Protein 2E2A (pdb70)

Nearest PDB structures (foldseek):
  2e2a-assembly1_C  TM=1.010E+00  e=1.384E-13  Lactococcus lactis
  2e2a-assembly1_B  TM=9.731E-01  e=2.439E-12  Lactococcus lactis
  1e2a-assembly1_A  TM=9.793E-01  e=5.898E-12  Lactococcus lactis
  2lrl-assembly1_A  TM=7.279E-01  e=6.204E-05  Escherichia coli K-12
  2lrk-assembly1_A  TM=7.378E-01  e=9.648E-05  Escherichia coli K-12

Solvent-accessible surface area: 12478 Å² total; per-residue (Å²): 60,91,78,125,85,0,26,95,31,0,85,80,0,30,65,83,0,31,61,0,47,68,46,0,40,72,0,0,129,4,1,37,112,38,73,42,89,93,0,53,56,16,28,112,78,0,21,73,15,9,59,71,0,73,71,40,1,73,34,1,22,57,102,9,56,97,67,62,131,0,31,53,0,2,0,0,0,20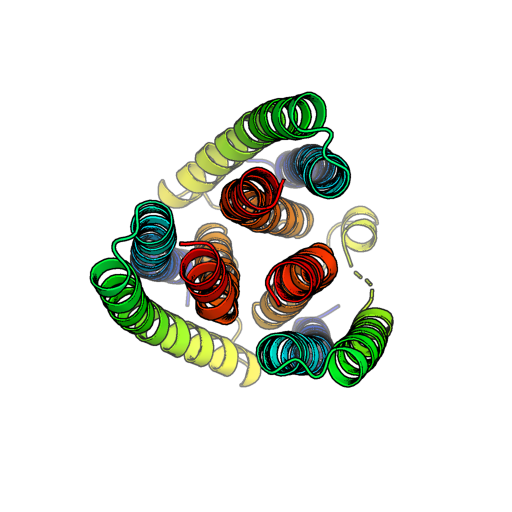,0,0,0,48,0,9,2,2,32,0,1,60,29,5,0,80,5,0,8,42,13,1,79,111,56,96,72,81,40,129,71,0,10,108,33,0,85,106,4,36,64,89,0,25,59,0,23,64,43,0,52,67,0,0,91,3,0,24,121,40,64,35,82,96,0,69,71,18,19,115,76,0,20,71,14,17,61,85,1,80,70,40,2,70,34,7,24,56,98,9,56,97,52,64,120,1,33,15,0,0,2,0,0,22,0,1,0,37,0,10,0,0,26,2,0,76,50,4,2,83,8,1,5,33,10,1,82,99,69,84,80,65,29,110,78,2,13,114,69,0,86,106,14,38,54,86,0,28,75,0,19,63,53,0,49,70,0,0,97,3,0,26,114,39,73,44,78,92,0,68,54,13,18,95,69,0,21,64,21,15,69,119,16,155,56,41,78,92,4,64,93,54,115,72,7,30,14,2,0,3,5,7,24,0,27,0,27,10,30,0,0,33,3,0,71,47,4,2,94,10,2,10,31,11,0,89,118,48,98

B-factor: mean 43.82, std 14.07, range [19.53, 91.52]

Foldseek 3Di:
DDLVVLLVLLVLLLVLLVQLQVLQVVLLVCLLVVNNVSSVVSLVVSVVSLVVNVVSVVVVVVCVVVPDDDDDHPSNVVSVVSSVVSVVSSVVSVVSSVVSVVVD/DDQVVLLVLLVVLCVLLVQLLVLQVVLLVCLLVVNNVSSVVSLVVSVVSLVVSVVVVVVVVVCVVVPDDDDDYVSNVVSVVSNVVSVVSSVCSVVSSVVSVVVD/DDQVVLLVLLVLLLVLLVQLLVLLVVLLVCLLVVNNVSSVVSLVVSVVSLVVNDPPVVCVVPHDDDDYPSNVVSVVSSVVSVVSSVCSVVSSVVSVVVD

InterPro domains:
  IPR003188 Phosphotransferase system, lactose/cellobiose-type IIA subunit [PF02255] (10-101)
  IPR003188 Phosphotransferase system, lactose/cellobiose-type IIA subunit [PIRSF000699] (2-103)
  IPR003188 Phosphotransferase system, lactose/cellobiose-type IIA subunit [PS51095] (4-102)
  IPR003188 Phosphotransferase system, lactose/cellobiose-type IIA subunit [PTHR34382] (2-103)
  IPR003188 Phosphotransferase system, lactose/cellobiose-type IIA subunit [TIGR00823] (4-102)
  IPR003188 Phosphotransferase system, lactose/cellobiose-type IIA subunit [cd00215] (6-102)
  IPR036542 Phosphotransferase system, lactose/cellobiose-type IIA subunit superfamily [SSF46973] (1-102)

Structure (mmCIF, N/CA/C/O backbone):
data_2E2A
#
_entry.id   2E2A
#
_cell.length_a   87.960
_cell.length_b   87.960
_cell.length_c   79.840
_cell.angle_alpha   90.00
_cell.angle_beta   90.00
_cell.angle_gamma   90.00
#
_symmetry.space_group_name_H-M   'P 41 21 2'
#
loop_
_entity.id
_entity.type
_entity.pdbx_description
1 polymer 'PROTEIN (ENZYME IIA)'
2 water water
#
loop_
_atom_site.group_PDB
_atom_site.id
_atom_site.type_symbol
_atom_site.label_atom_id
_atom_site.label_alt_id
_atom_site.label_comp_id
_atom_site.label_asym_id
_atom_site.label_entity_id
_atom_site.label_seq_id
_atom_site.pdbx_PDB_ins_code
_atom_site.Cartn_x
_atom_site.Cartn_y
_atom_site.Cartn_z
_atom_site.occupancy
_atom_site.B_iso_or_equiv
_atom_site.auth_seq_id
_atom_site.auth_comp_id
_atom_site.auth_asym_id
_atom_site.auth_atom_id
_atom_site.pdbx_PDB_model_num
ATOM 1 N N . MET A 1 1 ? 15.411 -6.623 -1.088 1.00 72.56 1 MET A N 1
ATOM 2 C CA . MET A 1 1 ? 14.901 -5.423 -0.366 1.00 73.32 1 MET A CA 1
ATOM 3 C C . MET A 1 1 ? 14.089 -4.578 -1.352 1.00 73.45 1 MET A C 1
ATOM 4 O O . MET A 1 1 ? 14.464 -4.440 -2.518 1.00 73.29 1 MET A O 1
ATOM 9 N N . ASN A 1 2 ? 12.964 -4.039 -0.891 1.00 75.71 2 ASN A N 1
ATOM 10 C CA . ASN A 1 2 ? 12.094 -3.216 -1.737 1.00 78.11 2 ASN A CA 1
ATOM 11 C C . ASN A 1 2 ? 12.717 -1.884 -2.135 1.00 78.59 2 ASN A C 1
ATOM 12 O O . ASN A 1 2 ? 13.510 -1.310 -1.388 1.00 79.64 2 ASN A O 1
ATOM 17 N N . ARG A 1 3 ? 12.316 -1.380 -3.299 1.00 77.20 3 ARG A N 1
ATOM 18 C CA . ARG A 1 3 ? 12.804 -0.098 -3.792 1.00 75.18 3 ARG A CA 1
ATOM 19 C C . ARG A 1 3 ? 12.358 0.986 -2.814 1.00 74.35 3 ARG A C 1
ATOM 20 O O . ARG A 1 3 ? 13.058 1.978 -2.582 1.00 72.14 3 ARG A O 1
ATOM 28 N N . GLU A 1 4 ? 11.173 0.785 -2.255 1.00 71.55 4 GLU A N 1
ATOM 29 C CA . GLU A 1 4 ? 10.619 1.708 -1.286 1.00 70.55 4 GLU A CA 1
ATOM 30 C C . GLU A 1 4 ? 11.543 1.722 -0.073 1.00 68.43 4 GLU A C 1
ATOM 31 O O . GLU A 1 4 ? 11.998 2.780 0.369 1.00 63.52 4 GLU A O 1
ATOM 37 N N . GLU A 1 5 ? 11.836 0.525 0.431 1.00 66.39 5 GLU A N 1
ATOM 38 C CA . GLU A 1 5 ? 12.701 0.348 1.594 1.00 66.14 5 GLU A CA 1
ATOM 39 C C . GLU A 1 5 ? 14.110 0.898 1.363 1.00 63.24 5 GLU A C 1
ATOM 40 O O . GLU A 1 5 ? 14.770 1.324 2.306 1.00 62.58 5 GLU A O 1
ATOM 46 N N . MET A 1 6 ? 14.560 0.889 0.111 1.00 58.92 6 MET A N 1
ATOM 47 C CA . MET A 1 6 ? 15.876 1.409 -0.231 1.00 55.84 6 MET A CA 1
ATOM 48 C C . MET A 1 6 ? 15.900 2.924 -0.090 1.00 53.08 6 MET A C 1
ATOM 49 O O . MET A 1 6 ? 16.817 3.482 0.512 1.00 52.70 6 MET A O 1
ATOM 54 N N . THR A 1 7 ? 14.890 3.584 -0.653 1.00 49.84 7 THR A N 1
ATOM 55 C CA . THR A 1 7 ? 14.790 5.045 -0.607 1.00 47.41 7 THR A CA 1
ATOM 56 C C . THR A 1 7 ? 14.621 5.528 0.830 1.00 46.87 7 THR A C 1
ATOM 57 O O . THR A 1 7 ? 15.204 6.533 1.242 1.00 44.01 7 THR A O 1
ATOM 61 N N . LEU A 1 8 ? 13.811 4.787 1.577 1.00 45.01 8 LEU A N 1
ATOM 62 C CA . LEU A 1 8 ? 13.520 5.071 2.970 1.00 45.59 8 LEU A CA 1
ATOM 63 C C . LEU A 1 8 ? 14.810 4.991 3.780 1.00 43.28 8 LEU A C 1
ATOM 64 O O . LEU A 1 8 ? 15.185 5.953 4.460 1.00 42.37 8 LEU A O 1
ATOM 69 N N . LEU A 1 9 ? 15.473 3.836 3.708 1.00 41.63 9 LEU A N 1
ATOM 70 C CA . LEU A 1 9 ? 16.732 3.620 4.408 1.00 41.37 9 LEU A CA 1
ATOM 71 C C . LEU A 1 9 ? 17.737 4.672 3.932 1.00 39.83 9 LEU A C 1
ATOM 72 O O . LEU A 1 9 ? 18.526 5.192 4.714 1.00 38.24 9 LEU A O 1
ATOM 77 N N . GLY A 1 10 ? 17.665 5.012 2.650 1.00 40.17 10 GLY A N 1
ATOM 78 C CA . GLY A 1 10 ? 18.546 6.022 2.104 1.00 37.96 10 GLY A CA 1
ATOM 79 C C . GLY A 1 10 ? 18.369 7.336 2.834 1.00 36.43 10 GLY A C 1
ATOM 80 O O . GLY A 1 10 ? 19.349 7.986 3.204 1.00 35.19 10 GLY A O 1
ATOM 81 N N . PHE A 1 11 ? 17.114 7.741 3.021 1.00 37.41 11 PHE A N 1
ATOM 82 C CA . PHE A 1 11 ? 16.806 8.986 3.722 1.00 36.58 11 PHE A CA 1
ATOM 83 C C . PHE A 1 11 ? 17.222 8.929 5.192 1.00 32.19 11 PHE A C 1
ATOM 84 O O . PHE A 1 11 ? 17.663 9.915 5.735 1.00 31.67 11 PHE A O 1
ATOM 92 N N . GLU A 1 12 ? 17.043 7.778 5.840 1.00 35.91 12 GLU A N 1
ATOM 93 C CA . GLU A 1 12 ? 17.434 7.633 7.244 1.00 38.81 12 GLU A CA 1
ATOM 94 C C . GLU A 1 12 ? 18.947 7.846 7.406 1.00 37.06 12 GLU A C 1
ATOM 95 O O . GLU A 1 12 ? 19.399 8.545 8.324 1.00 32.60 12 GLU A O 1
ATOM 101 N N . ILE A 1 13 ? 19.721 7.264 6.494 1.00 34.22 13 ILE A N 1
ATOM 102 C CA . ILE A 1 13 ? 21.170 7.408 6.539 1.00 35.63 13 ILE A CA 1
ATOM 103 C C . ILE A 1 13 ? 21.567 8.861 6.290 1.00 35.67 13 ILE A C 1
ATOM 104 O O . ILE A 1 13 ? 22.422 9.398 6.993 1.00 39.31 13 ILE A O 1
ATOM 109 N N . VAL A 1 14 ? 20.888 9.528 5.357 1.00 34.08 14 VAL A N 1
ATOM 110 C CA . VAL A 1 14 ? 21.176 10.930 5.091 1.00 33.95 14 VAL A CA 1
ATOM 111 C C . VAL A 1 14 ? 20.893 11.759 6.357 1.00 34.62 14 VAL A C 1
ATOM 112 O O . VAL A 1 14 ? 21.688 12.629 6.737 1.00 32.63 14 VAL A O 1
ATOM 116 N N . ALA A 1 15 ? 19.767 11.478 7.013 1.00 33.51 15 ALA A N 1
ATOM 117 C CA . ALA A 1 15 ? 19.400 12.206 8.233 1.00 34.65 15 ALA A CA 1
ATOM 118 C C . ALA A 1 15 ? 20.437 12.006 9.356 1.00 36.57 15 ALA A C 1
ATOM 119 O O . ALA A 1 15 ? 20.906 12.975 9.961 1.00 35.88 15 ALA A O 1
ATOM 121 N N . TYR A 1 16 ? 20.791 10.754 9.634 1.00 36.76 16 TYR A N 1
ATOM 122 C CA . TYR A 1 16 ? 21.778 10.465 10.676 1.00 35.72 16 TYR A CA 1
ATOM 123 C C . TYR A 1 16 ? 23.131 11.093 10.359 1.00 35.37 16 TYR A C 1
ATOM 124 O O . TYR A 1 16 ? 23.752 11.693 11.226 1.00 31.71 16 TYR A O 1
ATOM 133 N N . ALA A 1 17 ? 23.591 10.922 9.124 1.00 28.43 17 ALA A N 1
ATOM 134 C CA . ALA A 1 17 ? 24.877 11.467 8.715 1.00 33.02 17 ALA A CA 1
ATOM 135 C C . ALA A 1 17 ? 24.853 12.977 8.770 1.00 29.61 17 ALA A C 1
ATOM 136 O O . ALA A 1 17 ? 25.812 13.590 9.239 1.00 32.12 17 ALA A O 1
ATOM 138 N N . GLY A 1 18 ? 23.742 13.574 8.333 1.00 32.32 18 GLY A N 1
ATOM 139 C CA . GLY A 1 18 ? 23.621 15.024 8.375 1.00 28.38 18 GLY A CA 1
ATOM 140 C C . GLY A 1 18 ? 23.650 15.498 9.815 1.00 30.24 18 GLY A C 1
ATOM 141 O O . GLY A 1 18 ? 24.289 16.496 10.148 1.00 35.07 18 GLY A O 1
ATOM 142 N N . ASP A 1 19 ? 22.992 14.743 10.683 1.00 30.17 19 ASP A N 1
ATOM 143 C CA . ASP A 1 19 ? 22.944 15.061 12.102 1.00 35.40 19 ASP A CA 1
ATOM 144 C C . ASP A 1 19 ? 24.357 14.996 12.694 1.00 33.89 19 ASP A C 1
ATOM 145 O O . ASP A 1 19 ? 24.801 15.927 13.368 1.00 30.75 19 ASP A O 1
ATOM 150 N N . ALA A 1 20 ? 25.075 13.911 12.403 1.00 32.56 20 ALA A N 1
ATOM 151 C CA . ALA A 1 20 ? 26.441 13.738 12.907 1.00 32.68 20 ALA A CA 1
ATOM 152 C C . ALA A 1 20 ? 27.371 14.831 12.384 1.00 31.03 20 ALA A C 1
ATOM 153 O O . ALA A 1 20 ? 28.217 15.350 13.111 1.00 29.46 20 ALA A O 1
ATOM 155 N N . ARG A 1 21 ? 27.209 15.171 11.113 1.00 29.81 21 ARG A N 1
ATOM 156 C CA . ARG A 1 21 ? 28.046 16.176 10.480 1.00 33.72 21 ARG A CA 1
ATOM 157 C C . ARG A 1 21 ? 27.989 17.537 11.175 1.00 32.62 21 ARG A C 1
ATOM 158 O O . ARG A 1 21 ? 29.011 18.171 11.429 1.00 29.57 21 ARG A O 1
ATOM 166 N N . SER A 1 22 ? 26.773 17.997 11.419 1.00 34.81 22 SER A N 1
ATOM 167 C CA . SER A 1 22 ? 26.533 19.262 12.085 1.00 37.72 22 SER A CA 1
ATOM 168 C C . SER A 1 22 ? 27.238 19.286 13.448 1.00 36.80 22 SER A C 1
ATOM 169 O O . SER A 1 22 ? 27.931 20.254 13.783 1.00 37.07 22 SER A O 1
ATOM 172 N N . LYS A 1 23 ? 27.126 18.186 14.193 1.00 34.15 23 LYS A N 1
ATOM 173 C CA . LYS A 1 23 ? 27.754 18.103 15.518 1.00 33.22 23 LYS A CA 1
ATOM 174 C C . LYS A 1 23 ? 29.265 18.157 15.448 1.00 31.36 23 LYS A C 1
ATOM 175 O O . LYS A 1 23 ? 29.904 18.780 16.295 1.00 32.10 23 LYS A O 1
ATOM 181 N N . LEU A 1 24 ? 29.834 17.492 14.443 1.00 30.05 24 LEU A N 1
ATOM 182 C CA . LEU A 1 24 ? 31.285 17.473 14.268 1.00 28.08 24 LEU A CA 1
ATOM 183 C C . LEU A 1 24 ? 31.813 18.865 13.967 1.00 27.42 24 LEU A C 1
ATOM 184 O O . LEU A 1 24 ? 32.843 19.267 14.504 1.00 31.05 24 LEU A O 1
ATOM 189 N N . LEU A 1 25 ? 31.147 19.582 13.066 1.00 30.10 25 LEU A N 1
ATOM 190 C CA . LEU A 1 25 ? 31.598 20.937 12.738 1.00 29.72 25 LEU A CA 1
ATOM 191 C C . LEU A 1 25 ? 31.356 21.859 13.941 1.00 32.73 25 LEU A C 1
ATOM 192 O O . LEU A 1 25 ? 32.140 22.759 14.193 1.00 35.37 25 LEU A O 1
ATOM 197 N N . GLU A 1 26 ? 30.277 21.621 14.684 1.00 33.20 26 GLU A N 1
ATOM 198 C CA . GLU A 1 26 ? 30.005 22.416 15.879 1.00 36.02 26 GLU A CA 1
ATOM 199 C C . GLU A 1 26 ? 31.113 22.085 16.887 1.00 36.94 26 GLU A C 1
ATOM 200 O O . GLU A 1 26 ? 31.614 22.964 17.591 1.00 33.59 26 GLU A O 1
ATOM 206 N N . ALA A 1 27 ? 31.553 20.825 16.876 1.00 34.34 27 ALA A N 1
ATOM 207 C CA . ALA A 1 27 ? 32.628 20.388 17.757 1.00 35.97 27 ALA A CA 1
ATOM 208 C C . ALA A 1 27 ? 33.911 21.135 17.403 1.00 35.16 27 ALA A C 1
ATOM 209 O O . ALA A 1 27 ? 34.639 21.583 18.296 1.00 33.29 27 ALA A O 1
ATOM 211 N N . LEU A 1 28 ? 34.197 21.271 16.106 1.00 33.75 28 LEU A N 1
ATOM 212 C CA . LEU A 1 28 ? 35.396 21.993 15.703 1.00 37.09 28 LEU A CA 1
ATOM 213 C C . LEU A 1 28 ? 35.331 23.432 16.199 1.00 35.23 28 LEU A C 1
ATOM 214 O O . LEU A 1 28 ? 36.309 23.952 16.727 1.00 35.67 28 LEU A O 1
ATOM 219 N N . LYS A 1 29 ? 34.181 24.069 16.042 1.00 39.24 29 LYS A N 1
ATOM 220 C CA . LYS A 1 29 ? 34.024 25.450 16.504 1.00 41.27 29 LYS A CA 1
ATOM 221 C C . LYS A 1 29 ? 34.251 25.539 18.010 1.00 40.78 29 LYS A C 1
ATOM 222 O O . LYS A 1 29 ? 34.932 26.453 18.499 1.00 39.10 29 LYS A O 1
ATOM 228 N N . ALA A 1 30 ? 33.712 24.569 18.742 1.00 38.18 30 ALA A N 1
ATOM 229 C CA . ALA A 1 30 ? 33.887 24.557 20.184 1.00 38.02 30 ALA A CA 1
ATOM 230 C C . ALA A 1 30 ? 35.376 24.453 20.544 1.00 38.93 30 ALA A C 1
ATOM 231 O O . ALA A 1 30 ? 35.863 25.258 21.347 1.00 37.22 30 ALA A O 1
ATOM 233 N N . ALA A 1 31 ? 36.114 23.549 19.882 1.00 36.21 31 ALA A N 1
ATOM 234 C CA . ALA A 1 31 ? 37.548 23.377 20.162 1.00 33.80 31 ALA A CA 1
ATOM 235 C C . ALA A 1 31 ? 38.363 24.606 19.825 1.00 32.75 31 ALA A C 1
ATOM 236 O O . ALA A 1 31 ? 39.282 24.950 20.556 1.00 29.65 31 ALA A O 1
ATOM 238 N N . GLU A 1 32 ? 38.071 25.211 18.679 1.00 36.80 32 GLU A N 1
ATOM 239 C CA . GLU A 1 32 ? 38.761 26.426 18.252 1.00 42.79 32 GLU A CA 1
ATOM 240 C C . GLU A 1 32 ? 38.633 27.502 19.336 1.00 44.88 32 GLU A C 1
ATOM 241 O O . GLU A 1 32 ? 39.534 28.317 19.532 1.00 43.51 32 GLU A O 1
ATOM 247 N N . ASN A 1 33 ? 37.500 27.495 20.030 1.00 45.40 33 ASN A N 1
ATOM 248 C CA . ASN A 1 33 ? 37.254 28.464 21.084 1.00 49.54 33 ASN A CA 1
ATOM 249 C C . ASN A 1 33 ? 37.772 28.009 22.438 1.00 48.29 33 ASN A C 1
ATOM 250 O O . ASN A 1 33 ? 37.687 28.744 23.420 1.00 49.01 33 ASN A O 1
ATOM 255 N N . GLY A 1 34 ? 38.309 26.797 22.490 1.00 45.56 34 GLY A N 1
ATOM 256 C CA . GLY A 1 34 ? 38.825 26.288 23.743 1.00 42.19 34 GLY A CA 1
ATOM 257 C C . GLY A 1 34 ? 37.786 25.566 24.584 1.00 39.93 34 GLY A C 1
ATOM 258 O O . GLY A 1 34 ? 38.081 25.184 25.707 1.00 40.34 34 GLY A O 1
ATOM 259 N N . ASP A 1 35 ? 36.575 25.384 24.053 1.00 38.44 35 ASP A N 1
ATOM 260 C CA . ASP A 1 35 ? 35.518 24.665 24.768 1.00 40.59 35 ASP A CA 1
ATOM 261 C C . ASP A 1 35 ? 35.680 23.164 24.450 1.00 38.90 35 ASP A C 1
ATOM 262 O O . ASP A 1 35 ? 34.895 22.562 23.709 1.00 34.97 35 ASP A O 1
ATOM 267 N N . PHE A 1 36 ? 36.705 22.572 25.045 1.00 36.95 36 PHE A N 1
ATOM 268 C CA . PHE A 1 36 ? 37.043 21.183 24.806 1.00 37.69 36 PHE A CA 1
ATOM 269 C C . PHE A 1 36 ? 36.050 20.150 25.289 1.00 40.31 36 PHE A C 1
ATOM 270 O O . PHE A 1 36 ? 35.768 19.177 24.580 1.00 37.57 36 PHE A O 1
ATOM 278 N N . ALA A 1 37 ? 35.495 20.373 26.476 1.00 38.13 37 ALA A N 1
ATOM 279 C CA . ALA A 1 37 ? 34.518 19.460 27.034 1.00 36.73 37 ALA A CA 1
ATOM 280 C C . ALA A 1 37 ? 33.333 19.392 26.087 1.00 35.52 37 ALA A C 1
ATOM 281 O O . ALA A 1 37 ? 32.789 18.317 25.822 1.00 34.06 37 ALA A O 1
ATOM 283 N N . LYS A 1 38 ? 32.913 20.551 25.599 1.00 37.90 38 LYS A N 1
ATOM 284 C CA . LYS A 1 38 ? 31.790 20.626 24.670 1.00 34.78 38 LYS A CA 1
AT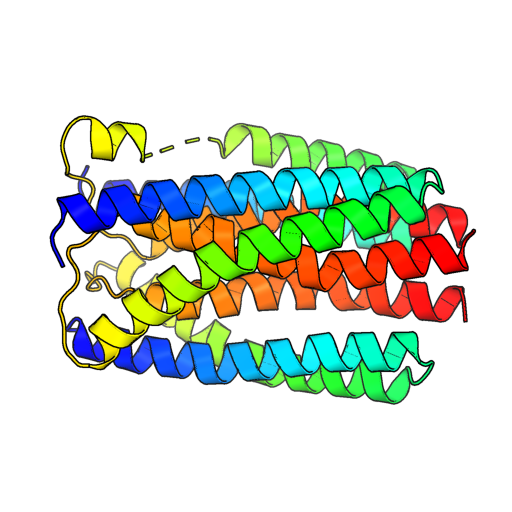OM 285 C C . LYS A 1 38 ? 32.154 19.951 23.340 1.00 31.92 38 LYS A C 1
ATOM 286 O O . LYS A 1 38 ? 31.346 19.210 22.791 1.00 32.67 38 LYS A O 1
ATOM 292 N N . ALA A 1 39 ? 33.355 20.229 22.822 1.00 27.02 39 ALA A N 1
ATOM 293 C CA . ALA A 1 39 ? 33.801 19.629 21.557 1.00 31.37 39 ALA A CA 1
ATOM 294 C C . ALA A 1 39 ? 33.804 18.099 21.648 1.00 30.79 39 ALA A C 1
ATOM 295 O O . ALA A 1 39 ? 33.294 17.419 20.762 1.00 31.99 39 ALA A O 1
ATOM 297 N N . ASP A 1 40 ? 34.367 17.564 22.725 1.00 29.41 40 ASP A N 1
ATOM 298 C CA . ASP A 1 40 ? 34.405 16.122 22.896 1.00 29.62 40 ASP A CA 1
ATOM 299 C C . ASP A 1 40 ? 33.023 15.529 23.055 1.00 29.55 40 ASP A C 1
ATOM 300 O O . ASP A 1 40 ? 32.713 14.505 22.463 1.00 24.85 40 ASP A O 1
ATOM 305 N N . SER A 1 41 ? 32.165 16.209 23.804 1.00 29.86 41 SER A N 1
ATOM 306 C CA . SER A 1 41 ? 30.809 15.722 23.978 1.00 27.87 41 SER A CA 1
ATOM 307 C C . SER A 1 41 ? 30.079 15.603 22.634 1.00 29.89 41 SER A C 1
ATOM 308 O O . SER A 1 41 ? 29.351 14.632 22.419 1.00 27.69 41 SER A O 1
ATOM 311 N N . LEU A 1 42 ? 30.235 16.614 21.767 1.00 29.30 42 LEU A N 1
ATOM 312 C CA . LEU A 1 42 ? 29.610 16.628 20.434 1.00 30.26 42 LEU A CA 1
ATOM 313 C C . LEU A 1 42 ? 30.135 15.485 19.547 1.00 27.69 42 LEU A C 1
ATOM 314 O O . LEU A 1 42 ? 29.375 14.863 18.808 1.00 31.23 42 LEU A O 1
ATOM 319 N N . VAL A 1 43 ? 31.436 15.209 19.623 1.00 29.04 43 VAL A N 1
ATOM 320 C CA . VAL A 1 43 ? 32.014 14.115 18.830 1.00 30.08 43 VAL A CA 1
ATOM 321 C C . VAL A 1 43 ? 31.442 12.764 19.287 1.00 25.85 43 VAL A C 1
ATOM 322 O O . VAL A 1 43 ? 31.125 11.916 18.457 1.00 29.06 43 VAL A O 1
ATOM 326 N N . VAL A 1 44 ? 31.268 12.590 20.598 1.00 25.44 44 VAL A N 1
ATOM 327 C CA . VAL A 1 44 ? 30.719 11.346 21.120 1.00 26.72 44 VAL A CA 1
ATOM 328 C C . VAL A 1 44 ? 29.301 11.189 20.618 1.00 29.39 44 VAL A C 1
ATOM 329 O O . VAL A 1 44 ? 28.914 10.110 20.163 1.00 27.95 44 VAL A O 1
ATOM 333 N N . GLU A 1 45 ? 28.527 12.271 20.697 1.00 31.29 45 GLU A N 1
ATOM 334 C CA . GLU A 1 45 ? 27.156 12.259 20.190 1.00 32.35 45 GLU A CA 1
ATOM 335 C C . GLU A 1 45 ? 27.172 11.904 18.698 1.00 28.88 45 GLU A C 1
ATOM 336 O O . GLU A 1 45 ? 26.446 11.024 18.252 1.00 27.75 45 GLU A O 1
ATOM 342 N N . ALA A 1 46 ? 28.008 12.597 17.932 1.00 32.44 46 ALA A N 1
ATOM 343 C CA . ALA A 1 46 ? 28.104 12.356 16.488 1.00 31.79 46 ALA A CA 1
ATOM 344 C C . ALA A 1 46 ? 28.466 10.890 16.192 1.00 29.58 46 ALA A C 1
ATOM 345 O O . ALA A 1 46 ? 27.880 10.274 15.302 1.00 31.40 46 ALA A O 1
ATOM 347 N N . GLY A 1 47 ? 29.395 10.328 16.968 1.00 30.72 47 GLY A N 1
ATOM 348 C CA . GLY A 1 47 ? 29.805 8.937 16.777 1.00 27.34 47 GLY A CA 1
ATOM 349 C C . GLY A 1 47 ? 28.645 7.969 16.990 1.00 32.13 47 GLY A C 1
ATOM 350 O O . GLY A 1 47 ? 28.540 6.938 16.322 1.00 31.51 47 GLY A O 1
ATOM 351 N N . SER A 1 48 ? 27.773 8.296 17.937 1.00 31.83 48 SER A N 1
ATOM 352 C CA . SER A 1 48 ? 26.603 7.460 18.222 1.00 37.84 48 SER A CA 1
ATOM 353 C C . SER A 1 48 ? 25.618 7.492 17.036 1.00 35.24 48 SER A C 1
ATOM 354 O O . SER A 1 48 ? 25.056 6.460 16.670 1.00 37.04 48 SER A O 1
ATOM 357 N N . CYS A 1 49 ? 25.464 8.652 16.395 1.00 38.24 49 CYS A N 1
ATOM 358 C CA . CYS A 1 49 ? 24.574 8.766 15.223 1.00 40.07 49 CYS A CA 1
ATOM 359 C C . CYS A 1 49 ? 25.184 7.994 14.053 1.00 39.53 49 CYS A C 1
ATOM 360 O O . CYS A 1 49 ? 24.492 7.289 13.311 1.00 42.57 49 CYS A O 1
ATOM 363 N N . ILE A 1 50 ? 26.495 8.119 13.898 1.00 36.20 50 ILE A N 1
ATOM 364 C CA . ILE A 1 50 ? 27.195 7.426 12.825 1.00 34.56 50 ILE A CA 1
ATOM 365 C C . ILE A 1 50 ? 27.071 5.909 12.950 1.00 30.22 50 ILE A C 1
ATOM 366 O O . ILE A 1 50 ? 26.789 5.237 11.967 1.00 29.91 50 ILE A O 1
ATOM 371 N N . ALA A 1 51 ? 27.217 5.392 14.173 1.00 32.97 51 ALA A N 1
ATOM 372 C CA . ALA A 1 51 ? 27.140 3.954 14.430 1.00 36.33 51 ALA A CA 1
ATOM 373 C C . ALA A 1 51 ? 25.827 3.335 13.916 1.00 37.59 51 ALA A C 1
ATOM 374 O O . ALA A 1 51 ? 25.843 2.289 13.260 1.00 33.84 51 ALA A O 1
ATOM 376 N N . GLU A 1 52 ? 24.705 3.990 14.187 1.00 34.30 52 GLU A N 1
ATOM 377 C CA . GLU A 1 52 ? 23.413 3.488 13.715 1.00 41.49 52 GLU A CA 1
ATOM 378 C C . GLU A 1 52 ? 23.312 3.488 12.184 1.00 37.56 52 GLU A C 1
ATOM 379 O O . GLU A 1 52 ? 22.916 2.494 11.591 1.00 41.63 52 GLU A O 1
ATOM 385 N N . ALA A 1 53 ? 23.714 4.582 11.550 1.00 36.60 53 ALA A N 1
ATOM 386 C CA . ALA A 1 53 ? 23.685 4.661 10.100 1.00 36.80 53 ALA A CA 1
ATOM 387 C C . ALA A 1 53 ? 24.708 3.684 9.500 1.00 35.73 53 ALA A C 1
ATOM 388 O O . ALA A 1 53 ? 24.422 3.004 8.516 1.00 34.06 53 ALA A O 1
ATOM 390 N N . HIS A 1 54 ? 25.881 3.579 10.120 1.00 33.03 54 HIS A N 1
ATOM 391 C CA . HIS A 1 54 ? 26.919 2.684 9.603 1.00 32.58 54 HIS A CA 1
ATOM 392 C C . HIS A 1 54 ? 26.532 1.216 9.647 1.00 32.80 54 HIS A C 1
ATOM 393 O O . HIS A 1 54 ? 26.832 0.463 8.711 1.00 31.95 54 HIS A O 1
ATOM 400 N N . SER A 1 55 ? 25.883 0.787 10.728 1.00 34.03 55 SER A N 1
ATOM 401 C CA . SER A 1 55 ? 25.487 -0.619 10.794 1.00 38.60 55 SER A CA 1
ATOM 402 C C . SER A 1 55 ? 24.410 -0.934 9.736 1.00 36.31 55 SER A C 1
ATOM 403 O O . SER A 1 55 ? 24.416 -2.020 9.174 1.00 33.81 55 SER A O 1
ATOM 406 N N . SER A 1 56 ? 23.542 0.037 9.425 1.00 39.47 56 SER A N 1
ATOM 407 C CA . SER A 1 56 ? 22.517 -0.152 8.387 1.00 39.36 56 SER A CA 1
ATOM 408 C C . SER A 1 56 ? 23.259 -0.389 7.077 1.00 40.08 56 SER A C 1
ATOM 409 O O . SER A 1 56 ? 22.984 -1.344 6.350 1.00 41.70 56 SER A O 1
ATOM 412 N N . GLN A 1 57 ? 24.245 0.461 6.818 1.00 34.56 57 GLN A N 1
ATOM 413 C CA . GLN A 1 57 ? 25.041 0.359 5.607 1.00 40.93 57 GLN A CA 1
ATOM 414 C C . GLN A 1 57 ? 25.724 -0.999 5.511 1.00 40.11 57 GLN A C 1
ATOM 415 O O . GLN A 1 57 ? 25.708 -1.618 4.454 1.00 44.39 57 GLN A O 1
ATOM 421 N N . THR A 1 58 ? 26.297 -1.468 6.618 1.00 41.58 58 THR A N 1
ATOM 422 C CA . THR A 1 58 ? 26.981 -2.767 6.659 1.00 43.21 58 THR A CA 1
ATOM 423 C C . THR A 1 58 ? 26.035 -3.911 6.274 1.00 42.64 58 THR A C 1
ATOM 424 O O . THR A 1 58 ? 26.424 -4.833 5.554 1.00 43.52 58 THR A O 1
ATOM 428 N N . GLY A 1 59 ? 24.795 -3.847 6.752 1.00 43.19 59 GLY A N 1
ATOM 429 C CA . GLY A 1 59 ? 23.833 -4.890 6.438 1.00 43.94 59 GLY A CA 1
ATOM 430 C C . GLY A 1 59 ? 23.422 -4.818 4.981 1.00 45.12 59 GLY A C 1
ATOM 431 O O . GLY A 1 59 ? 23.392 -5.823 4.274 1.00 45.80 59 GLY A O 1
ATOM 432 N N . MET A 1 60 ? 23.137 -3.607 4.523 1.00 45.45 60 MET A N 1
ATOM 433 C CA . MET A 1 60 ? 22.736 -3.384 3.140 1.00 43.96 60 MET A CA 1
ATOM 434 C C . MET A 1 60 ? 23.798 -3.929 2.192 1.00 43.14 60 MET A C 1
ATOM 435 O O . MET A 1 60 ? 23.477 -4.701 1.294 1.00 41.20 60 MET A O 1
ATOM 440 N N . LEU A 1 61 ? 25.065 -3.581 2.443 1.00 41.60 61 LEU A N 1
ATOM 441 C CA . LEU A 1 61 ? 26.205 -4.023 1.629 1.00 40.29 61 LEU A CA 1
ATOM 442 C C . LEU A 1 61 ? 26.399 -5.531 1.650 1.00 42.36 61 LEU A C 1
ATOM 443 O O . LEU A 1 61 ? 26.792 -6.127 0.648 1.00 44.62 61 LEU A O 1
ATOM 448 N N . ALA A 1 62 ? 26.190 -6.147 2.810 1.00 41.45 62 ALA A N 1
ATOM 449 C CA . ALA A 1 62 ? 26.345 -7.590 2.921 1.00 41.71 62 ALA A CA 1
ATOM 450 C C . ALA A 1 62 ? 25.266 -8.297 2.094 1.00 40.27 62 ALA A C 1
ATOM 451 O O . ALA A 1 62 ? 25.500 -9.388 1.574 1.00 42.58 62 ALA A O 1
ATOM 453 N N . ARG A 1 63 ? 24.102 -7.663 1.947 1.00 38.23 63 ARG A N 1
ATOM 454 C CA . ARG A 1 63 ? 23.041 -8.254 1.136 1.00 40.41 63 ARG A CA 1
ATOM 455 C C . ARG A 1 63 ? 23.510 -8.379 -0.305 1.00 40.95 63 ARG A C 1
ATOM 456 O O . ARG A 1 63 ? 23.287 -9.411 -0.935 1.00 35.52 63 ARG A O 1
ATOM 464 N N . GLU A 1 64 ? 24.124 -7.322 -0.848 1.00 38.95 64 GLU A N 1
ATOM 465 C CA . GLU A 1 64 ? 24.599 -7.405 -2.229 1.00 37.34 64 GLU A CA 1
ATOM 466 C C . GLU A 1 64 ? 25.705 -8.442 -2.370 1.00 38.81 64 GLU A C 1
ATOM 467 O O . GLU A 1 64 ? 25.746 -9.189 -3.338 1.00 36.16 64 GLU A O 1
ATOM 473 N N . ALA A 1 65 ? 26.611 -8.480 -1.401 1.00 40.43 65 ALA A N 1
ATOM 474 C CA . ALA A 1 65 ? 27.708 -9.437 -1.440 1.00 42.27 65 ALA A CA 1
ATOM 475 C C . ALA A 1 65 ? 27.177 -10.868 -1.438 1.00 44.23 65 ALA A C 1
ATOM 476 O O . ALA A 1 65 ? 27.730 -11.736 -2.111 1.00 44.49 65 ALA A O 1
ATOM 478 N N . SER A 1 66 ? 26.077 -11.103 -0.721 1.00 45.69 66 SER A N 1
ATOM 479 C CA . SER A 1 66 ? 25.508 -12.445 -0.652 1.00 47.38 66 SER A CA 1
ATOM 480 C C . SER A 1 66 ? 24.790 -12.846 -1.944 1.00 49.16 66 SER A C 1
ATOM 481 O O . SER A 1 66 ? 24.343 -13.988 -2.084 1.00 49.95 66 SER A O 1
ATOM 484 N N . GLY A 1 67 ? 24.663 -11.898 -2.871 1.00 48.99 67 GLY A N 1
ATOM 485 C CA . GLY A 1 67 ? 24.034 -12.187 -4.149 1.00 49.63 67 GLY A CA 1
ATOM 486 C C . GLY A 1 67 ? 22.701 -11.510 -4.400 1.00 52.57 67 GLY A C 1
ATOM 487 O O . GLY A 1 67 ? 22.057 -11.748 -5.428 1.00 51.58 67 GLY A O 1
ATOM 488 N N . GLU A 1 68 ? 22.298 -10.638 -3.483 1.00 52.12 68 GLU A N 1
ATOM 489 C CA . GLU A 1 68 ? 21.031 -9.928 -3.614 1.00 54.13 68 GLU A CA 1
ATOM 490 C C . GLU A 1 68 ? 21.164 -8.661 -4.461 1.00 55.69 68 GLU A C 1
ATOM 491 O O . GLU A 1 68 ? 22.103 -7.871 -4.295 1.00 53.48 68 GLU A O 1
ATOM 497 N N . GLU A 1 69 ? 20.244 -8.508 -5.406 1.00 57.45 69 GLU A N 1
ATOM 498 C CA . GLU A 1 69 ? 20.239 -7.356 -6.293 1.00 60.66 69 GLU A CA 1
ATOM 499 C C . GLU A 1 69 ? 19.392 -6.239 -5.712 1.00 60.12 69 GLU A C 1
ATOM 500 O O . GLU A 1 69 ? 18.171 -6.223 -5.861 1.00 64.31 69 GLU A O 1
ATOM 506 N N . LEU A 1 70 ? 20.049 -5.325 -5.014 1.00 57.76 70 LEU A N 1
ATOM 507 C CA . LEU A 1 70 ? 19.365 -4.201 -4.408 1.00 60.48 70 LEU A CA 1
ATOM 508 C C . LEU A 1 70 ? 18.871 -3.261 -5.483 1.00 61.87 70 LEU A C 1
ATOM 509 O O . LEU A 1 70 ? 19.585 -2.966 -6.439 1.00 60.88 70 LEU A O 1
ATOM 514 N N . PRO A 1 71 ? 17.625 -2.794 -5.350 1.00 60.84 71 PRO A N 1
ATOM 515 C CA . PRO A 1 71 ? 17.043 -1.874 -6.319 1.00 59.64 71 PRO A CA 1
ATOM 516 C C . PRO A 1 71 ? 17.959 -0.669 -6.446 1.00 59.68 71 PRO A C 1
ATOM 517 O O . PRO A 1 71 ? 18.557 -0.221 -5.466 1.00 57.58 71 PRO A O 1
ATOM 521 N N . TYR A 1 72 ? 18.111 -0.178 -7.664 1.00 57.30 72 TYR A N 1
ATOM 522 C CA . TYR A 1 72 ? 18.934 0.992 -7.888 1.00 59.22 72 TYR A CA 1
ATOM 523 C C . TYR A 1 72 ? 18.276 2.156 -7.155 1.00 56.08 72 TYR A C 1
ATOM 524 O O . TYR A 1 72 ? 17.110 2.473 -7.393 1.00 56.95 72 TYR A O 1
ATOM 533 N N . SER A 1 73 ? 19.014 2.763 -6.236 1.00 51.88 73 SER A N 1
ATOM 534 C CA . SER A 1 73 ? 18.485 3.874 -5.459 1.00 49.27 73 SER A CA 1
ATOM 535 C C . SER A 1 73 ? 19.458 5.037 -5.380 1.00 48.76 73 SER A C 1
ATOM 536 O O . SER A 1 73 ? 20.539 4.923 -4.792 1.00 52.55 73 SER A O 1
ATOM 539 N N . VAL A 1 74 ? 19.058 6.159 -5.970 1.00 46.35 74 VAL A N 1
ATOM 540 C CA . VAL A 1 74 ? 19.859 7.370 -5.971 1.00 42.70 74 VAL A CA 1
ATOM 541 C C . VAL A 1 74 ? 19.889 7.938 -4.556 1.00 45.54 74 VAL A C 1
ATOM 542 O O . VAL A 1 74 ? 20.905 8.469 -4.130 1.00 48.93 74 VAL A O 1
ATOM 546 N N . THR A 1 75 ? 18.771 7.812 -3.838 1.00 43.90 75 THR A N 1
ATOM 547 C CA . THR A 1 75 ? 18.666 8.307 -2.464 1.00 41.23 75 THR A CA 1
ATOM 548 C C . THR A 1 75 ? 19.686 7.568 -1.584 1.00 39.48 75 THR A C 1
ATOM 549 O O . THR A 1 75 ? 20.328 8.173 -0.734 1.00 37.36 75 THR A O 1
ATOM 553 N N . MET A 1 76 ? 19.813 6.262 -1.817 1.00 38.83 76 MET A N 1
ATOM 554 C CA . MET A 1 76 ? 20.764 5.435 -1.063 1.00 40.54 76 MET A CA 1
ATOM 555 C C . MET A 1 76 ? 22.209 5.816 -1.338 1.00 43.88 76 MET A C 1
ATOM 556 O O . MET A 1 76 ? 23.045 5.785 -0.446 1.00 42.93 76 MET A O 1
ATOM 561 N N . MET A 1 77 ? 22.523 6.187 -2.570 1.00 44.65 77 MET A N 1
ATOM 562 C CA . MET A 1 77 ? 23.886 6.589 -2.911 1.00 45.66 77 MET A CA 1
ATOM 563 C C . MET A 1 77 ? 24.221 7.843 -2.146 1.00 42.73 77 MET A C 1
ATOM 564 O O . MET A 1 77 ? 25.331 7.990 -1.628 1.00 44.09 77 MET A O 1
ATOM 569 N N . HIS A 1 78 ? 23.254 8.755 -2.099 1.00 35.81 78 HIS A N 1
ATOM 570 C CA . HIS A 1 78 ? 23.471 9.983 -1.362 1.00 37.95 78 HIS A CA 1
ATOM 571 C C . HIS A 1 78 ? 23.581 9.671 0.121 1.00 34.00 78 HIS A C 1
ATOM 572 O O . HIS A 1 78 ? 24.379 10.292 0.799 1.00 32.59 78 HIS A O 1
ATOM 579 N N . GLY A 1 79 ? 22.878 8.639 0.581 1.00 34.33 79 GLY A N 1
ATOM 580 C CA . GLY A 1 79 ? 22.957 8.247 1.977 1.00 37.15 79 GLY A CA 1
ATOM 581 C C . GLY A 1 79 ? 24.402 7.839 2.212 1.00 39.74 79 GLY A C 1
ATOM 582 O O . GLY A 1 79 ? 25.102 8.444 3.030 1.00 33.94 79 GLY A O 1
ATOM 583 N N . GLN A 1 80 ? 24.868 6.907 1.380 1.00 37.06 80 GLN A N 1
ATOM 584 C CA . GLN A 1 80 ? 26.236 6.406 1.430 1.00 37.90 80 GLN A CA 1
ATOM 585 C C . GLN A 1 80 ? 27.252 7.554 1.382 1.00 32.94 80 GLN A C 1
ATOM 586 O O . GLN A 1 80 ? 28.143 7.619 2.228 1.00 29.25 80 GLN A O 1
ATOM 592 N N . LEU A 1 81 ? 27.052 8.490 0.451 1.00 30.72 81 LEU A N 1
ATOM 593 C CA . LEU A 1 81 ? 27.925 9.654 0.261 1.00 32.43 81 LEU A CA 1
ATOM 594 C C . LEU A 1 81 ? 28.105 10.501 1.529 1.00 33.68 81 LEU A C 1
ATOM 595 O O . LEU A 1 81 ? 29.227 10.806 1.930 1.00 30.64 81 LEU A O 1
ATOM 600 N N . HIS A 1 82 ? 26.990 10.932 2.116 1.00 33.45 82 HIS A N 1
ATOM 601 C CA . HIS A 1 82 ? 27.033 11.731 3.331 1.00 35.83 82 HIS A CA 1
ATOM 602 C C . HIS A 1 82 ? 27.642 10.954 4.479 1.00 30.05 82 HIS A C 1
ATOM 603 O O . HIS A 1 82 ? 28.445 11.503 5.214 1.00 34.07 82 HIS A O 1
ATOM 610 N N . LEU A 1 83 ? 27.230 9.695 4.646 1.00 29.24 83 LEU A N 1
ATOM 611 C CA . LEU A 1 83 ? 27.742 8.870 5.728 1.00 29.73 83 LEU A CA 1
ATOM 612 C C . LEU A 1 83 ? 29.249 8.680 5.672 1.00 25.16 83 LEU A C 1
ATOM 613 O O . LEU A 1 83 ? 29.940 8.953 6.640 1.00 27.67 83 LEU A O 1
ATOM 618 N N . MET A 1 84 ? 29.752 8.269 4.516 1.00 29.03 84 MET A N 1
ATOM 619 C CA . MET A 1 84 ? 31.180 8.037 4.341 1.00 29.30 84 MET A CA 1
ATOM 620 C C . MET A 1 84 ? 32.042 9.290 4.459 1.00 31.20 84 MET A C 1
ATOM 621 O O . MET A 1 84 ? 33.136 9.224 5.026 1.00 26.67 84 MET A O 1
ATOM 626 N N . THR A 1 85 ? 31.543 10.435 3.977 1.00 27.84 85 THR A N 1
ATOM 627 C CA . THR A 1 85 ? 32.305 11.681 4.082 1.00 28.09 85 THR A CA 1
ATOM 628 C C . THR A 1 85 ? 32.242 12.177 5.526 1.00 25.76 85 THR A C 1
ATOM 629 O O . THR A 1 85 ? 33.201 12.752 6.019 1.00 26.65 85 THR A O 1
ATOM 633 N N . THR A 1 86 ? 31.119 11.942 6.206 1.00 26.28 86 THR A N 1
ATOM 634 C CA . THR A 1 86 ? 30.990 12.347 7.607 1.00 27.23 86 THR A CA 1
ATOM 635 C C . THR A 1 86 ? 31.931 11.496 8.479 1.00 28.56 86 THR A C 1
ATOM 636 O O . THR A 1 86 ? 32.500 11.995 9.460 1.00 27.28 86 THR A O 1
ATOM 640 N N . ILE A 1 87 ? 32.108 10.222 8.108 1.00 25.24 87 ILE A N 1
ATOM 641 C CA . ILE A 1 87 ? 33.041 9.344 8.833 1.00 27.45 87 ILE A CA 1
ATOM 642 C C . ILE A 1 87 ? 34.457 9.903 8.626 1.00 29.74 87 ILE A C 1
ATOM 643 O O . ILE A 1 87 ? 35.248 9.967 9.568 1.00 33.50 87 ILE A O 1
ATOM 648 N N . LEU A 1 88 ? 34.775 10.312 7.397 1.00 26.35 88 LEU A N 1
ATOM 649 C CA . LEU A 1 88 ? 36.082 10.905 7.128 1.00 30.43 88 LEU A CA 1
ATOM 650 C C . LEU A 1 88 ? 36.252 12.127 8.046 1.00 30.16 88 LEU A C 1
ATOM 651 O O . LEU A 1 88 ? 37.298 12.301 8.673 1.00 28.70 88 LEU A O 1
ATOM 656 N N . LEU A 1 89 ? 35.213 12.954 8.137 1.00 31.62 89 LEU A N 1
ATOM 657 C CA . LEU A 1 89 ? 35.280 14.134 8.997 1.00 30.60 89 LEU A CA 1
ATOM 658 C C . LEU A 1 89 ? 35.584 13.711 10.440 1.00 31.12 89 LEU A C 1
ATOM 659 O O . LEU A 1 89 ? 36.457 14.287 11.093 1.00 31.21 89 LEU A O 1
ATOM 664 N N . LYS A 1 90 ? 34.926 12.650 10.912 1.00 28.56 90 LYS A N 1
ATOM 665 C CA . LYS A 1 90 ? 35.165 12.184 12.270 1.00 30.61 90 LYS A CA 1
ATOM 666 C C . LYS A 1 90 ? 36.615 11.713 12.508 1.00 34.73 90 LYS A C 1
ATOM 667 O O . LYS A 1 90 ? 37.162 11.924 13.595 1.00 33.05 90 LYS A O 1
ATOM 673 N N . ASP A 1 91 ? 37.206 11.035 11.520 1.00 34.29 91 ASP A N 1
ATOM 674 C CA . ASP A 1 91 ? 38.604 10.578 11.601 1.00 35.57 91 ASP A CA 1
ATOM 675 C C . ASP A 1 91 ? 39.535 11.790 11.720 1.00 34.79 91 ASP A C 1
ATOM 676 O O . ASP A 1 91 ? 40.539 11.738 12.410 1.00 41.05 91 ASP A O 1
ATOM 681 N N . VAL A 1 92 ? 39.238 12.839 10.956 1.00 38.38 92 VAL A N 1
ATOM 682 C CA . VAL A 1 92 ? 40.036 14.067 10.950 1.00 39.91 92 VAL A CA 1
ATOM 683 C C . VAL A 1 92 ? 39.807 14.960 12.195 1.00 44.85 92 VAL A C 1
ATOM 684 O O . VAL A 1 92 ? 40.753 15.564 12.727 1.00 40.39 92 VAL A O 1
ATOM 688 N N . ILE A 1 93 ? 38.561 15.011 12.666 1.00 44.64 93 ILE A N 1
ATOM 689 C CA . ILE A 1 93 ? 38.205 15.831 13.812 1.00 43.25 93 ILE A CA 1
ATOM 690 C C . ILE A 1 93 ? 39.024 15.514 15.047 1.00 39.03 93 ILE A C 1
ATOM 691 O O . ILE A 1 93 ? 39.429 16.414 15.780 1.00 40.78 93 ILE A O 1
ATOM 696 N N . HIS A 1 94 ? 39.298 14.238 15.269 1.00 38.60 94 HIS A N 1
ATOM 697 C CA . HIS A 1 94 ? 40.071 13.853 16.432 1.00 34.53 94 HIS A CA 1
ATOM 698 C C . HIS A 1 94 ? 41.392 14.625 16.467 1.00 39.47 94 HIS A C 1
ATOM 699 O O . HIS A 1 94 ? 41.752 15.220 17.486 1.00 38.01 94 HIS A O 1
ATOM 706 N N . HIS A 1 95 ? 42.087 14.646 15.331 1.00 34.47 95 HIS A N 1
ATOM 707 C CA . HIS A 1 95 ? 43.375 15.322 15.248 1.00 30.06 95 HIS A CA 1
ATOM 708 C C . HIS A 1 95 ? 43.301 16.842 15.278 1.00 32.84 95 HIS A C 1
ATOM 709 O O . HIS A 1 95 ? 44.186 17.494 15.830 1.00 36.36 95 HIS A O 1
ATOM 716 N N . LEU A 1 96 ? 42.258 17.407 14.686 1.00 29.12 96 LEU A N 1
ATOM 717 C CA . LEU A 1 96 ? 42.099 18.852 14.694 1.00 35.26 96 LEU A CA 1
ATOM 718 C C . LEU A 1 96 ? 41.884 19.327 16.129 1.00 34.31 96 LEU A C 1
ATOM 719 O O . LEU A 1 96 ? 42.512 20.298 16.557 1.00 31.66 96 LEU A O 1
ATOM 724 N N . ILE A 1 97 ? 41.071 18.587 16.888 1.00 33.06 97 ILE A N 1
ATOM 725 C CA . ILE A 1 97 ? 40.799 18.930 18.285 1.00 35.93 97 ILE A CA 1
ATOM 726 C C . ILE A 1 97 ? 42.069 18.796 19.111 1.00 35.95 97 ILE A C 1
ATOM 727 O O . ILE A 1 97 ? 42.360 19.650 19.946 1.00 37.53 97 ILE A O 1
ATOM 732 N N . GLU A 1 98 ? 42.821 17.722 18.881 1.00 36.64 98 GLU A N 1
ATOM 733 C CA . GLU A 1 98 ? 44.056 17.502 19.623 1.00 35.56 98 GLU A CA 1
ATOM 734 C C . GLU A 1 98 ? 45.068 18.614 19.308 1.00 37.36 98 GLU A C 1
ATOM 735 O O . GLU A 1 98 ? 45.777 19.075 20.196 1.00 38.28 98 GLU A O 1
ATOM 741 N N . LEU A 1 99 ? 45.120 19.061 18.056 1.00 33.38 99 LEU A N 1
ATOM 742 C CA . LEU A 1 99 ? 46.053 20.131 17.703 1.00 38.52 99 LEU A CA 1
ATOM 743 C C . LEU A 1 99 ? 45.653 21.421 18.423 1.00 37.84 99 LEU A C 1
ATOM 744 O O . LEU A 1 99 ? 46.505 22.141 18.951 1.00 40.02 99 LEU A O 1
ATOM 749 N N . TYR A 1 100 ? 44.350 21.668 18.496 1.00 38.37 100 TYR A N 1
ATOM 750 C CA . TYR A 1 100 ? 43.843 22.829 19.203 1.00 35.97 100 TYR A CA 1
ATOM 751 C C . TYR A 1 100 ? 44.172 22.694 20.705 1.00 42.25 100 TYR A C 1
ATOM 752 O O . TYR A 1 100 ? 44.647 23.657 21.317 1.00 43.73 100 TYR A O 1
ATOM 761 N N . LYS A 1 101 ? 43.933 21.509 21.286 1.00 37.98 101 LYS A N 1
ATOM 762 C CA . LYS A 1 101 ? 44.233 21.266 22.706 1.00 43.04 101 LYS A CA 1
ATOM 763 C C . LYS A 1 101 ? 45.696 21.542 23.013 1.00 44.29 101 LYS A C 1
ATOM 764 O O . LYS A 1 101 ? 46.010 22.189 24.010 1.00 44.38 101 LYS A O 1
ATOM 770 N N . ARG A 1 102 ? 46.594 21.017 22.183 1.00 43.90 102 ARG A N 1
ATOM 771 C CA . ARG A 1 102 ? 48.020 21.251 22.394 1.00 47.71 102 ARG A CA 1
ATOM 772 C C . ARG A 1 102 ? 48.332 22.745 22.256 1.00 49.22 102 ARG A C 1
ATOM 773 O O . ARG A 1 102 ? 49.175 23.272 22.975 1.00 50.36 102 ARG A O 1
ATOM 781 N N . GLY A 1 103 ? 47.640 23.416 21.340 1.00 49.55 103 GLY A N 1
ATOM 782 C CA . GLY A 1 103 ? 47.853 24.839 21.138 1.00 56.74 103 GLY A CA 1
ATOM 783 C C . GLY A 1 103 ? 47.354 25.632 22.337 1.00 62.03 103 GLY A C 1
ATOM 784 O O . GLY A 1 103 ? 47.922 26.666 22.696 1.00 62.75 103 GLY A O 1
ATOM 785 N N . ALA A 1 104 ? 46.298 25.125 22.969 1.00 62.74 104 ALA A N 1
ATOM 786 C CA . ALA A 1 104 ? 45.706 25.755 24.141 1.00 65.91 104 ALA A CA 1
ATOM 787 C C . ALA A 1 104 ? 46.707 25.868 25.293 1.00 67.81 104 ALA A C 1
ATOM 788 O O . ALA A 1 104 ? 47.051 27.019 25.637 1.00 69.96 104 ALA A O 1
ATOM 790 N N . MET B 1 1 ? 30.002 -5.328 -18.742 1.00 66.83 1 MET B N 1
ATOM 791 C CA . MET B 1 1 ? 30.082 -5.689 -17.299 1.00 63.91 1 MET B CA 1
ATOM 792 C C . MET B 1 1 ? 28.718 -5.839 -16.653 1.00 60.65 1 MET B C 1
ATOM 793 O O . MET B 1 1 ? 27.806 -5.038 -16.898 1.00 57.42 1 MET B O 1
ATOM 798 N N . ASN B 1 2 ? 28.593 -6.881 -15.835 1.00 56.30 2 ASN B N 1
ATOM 799 C CA . ASN B 1 2 ? 27.365 -7.159 -15.108 1.00 55.61 2 ASN B CA 1
ATOM 800 C C . ASN B 1 2 ? 27.559 -6.698 -13.660 1.00 52.76 2 ASN B C 1
ATOM 801 O O . ASN B 1 2 ? 28.685 -6.461 -13.220 1.00 51.77 2 ASN B O 1
ATOM 806 N N . ARG B 1 3 ? 26.455 -6.546 -12.941 1.00 48.14 3 ARG B N 1
ATOM 807 C CA . ARG B 1 3 ? 26.476 -6.114 -11.560 1.00 48.80 3 ARG B CA 1
ATOM 808 C C . ARG B 1 3 ? 27.483 -6.904 -10.716 1.00 50.48 3 ARG B C 1
ATOM 809 O O . ARG B 1 3 ? 28.185 -6.331 -9.881 1.00 44.89 3 ARG B O 1
ATOM 817 N N . GLU B 1 4 ? 27.577 -8.210 -10.958 1.00 49.65 4 GLU B N 1
ATOM 818 C CA . GLU B 1 4 ? 28.495 -9.058 -10.212 1.00 52.20 4 GLU B CA 1
ATOM 819 C C . GLU B 1 4 ? 29.941 -8.603 -10.415 1.00 51.71 4 GLU B C 1
ATOM 820 O O . GLU B 1 4 ? 30.708 -8.524 -9.456 1.00 47.94 4 GLU B O 1
ATOM 826 N N . GLU B 1 5 ? 30.278 -8.260 -11.657 1.00 50.04 5 GLU B N 1
ATOM 827 C CA . GLU B 1 5 ? 31.613 -7.800 -12.029 1.00 50.44 5 GLU B CA 1
ATOM 828 C C . GLU B 1 5 ? 31.919 -6.479 -11.328 1.00 48.56 5 GLU B C 1
ATOM 829 O O . GLU B 1 5 ? 32.992 -6.315 -10.751 1.00 50.01 5 GLU B O 1
ATOM 835 N N . MET B 1 6 ? 30.982 -5.533 -11.394 1.00 42.70 6 MET B N 1
ATOM 836 C CA . MET B 1 6 ? 31.165 -4.244 -10.733 1.00 39.19 6 MET B CA 1
ATOM 837 C C . MET B 1 6 ? 31.331 -4.473 -9.234 1.00 34.64 6 MET B C 1
ATOM 838 O O . MET B 1 6 ? 32.121 -3.791 -8.594 1.00 34.78 6 MET B O 1
ATOM 843 N N . THR B 1 7 ? 30.562 -5.414 -8.686 1.00 35.35 7 THR B N 1
ATOM 844 C CA . THR B 1 7 ? 30.627 -5.740 -7.265 1.00 38.25 7 THR B CA 1
ATOM 845 C C . THR B 1 7 ? 32.006 -6.272 -6.875 1.00 40.47 7 THR B C 1
ATOM 846 O O . THR B 1 7 ? 32.589 -5.807 -5.892 1.00 40.67 7 THR B O 1
ATOM 850 N N . LEU B 1 8 ? 32.522 -7.229 -7.647 1.00 40.30 8 LEU B N 1
ATOM 851 C CA . LEU B 1 8 ? 33.842 -7.807 -7.398 1.00 43.63 8 LEU B CA 1
ATOM 852 C C . LEU B 1 8 ? 34.929 -6.737 -7.470 1.00 44.55 8 LEU B C 1
ATOM 853 O O . LEU B 1 8 ? 35.828 -6.684 -6.620 1.00 44.14 8 LEU B O 1
ATOM 858 N N . LEU B 1 9 ? 34.839 -5.886 -8.487 1.00 41.10 9 LEU B N 1
ATOM 859 C CA . LEU B 1 9 ? 35.795 -4.797 -8.653 1.00 39.82 9 LEU B CA 1
ATOM 860 C C . LEU B 1 9 ? 35.654 -3.848 -7.463 1.00 37.71 9 LEU B C 1
ATOM 861 O O . LEU B 1 9 ? 36.647 -3.336 -6.949 1.00 40.23 9 LEU B O 1
ATOM 866 N N . GLY B 1 10 ? 34.413 -3.644 -7.016 1.00 39.01 10 GLY B N 1
ATOM 867 C CA . GLY B 1 10 ? 34.155 -2.774 -5.886 1.00 35.07 10 GLY B CA 1
ATOM 868 C C . GLY B 1 10 ? 34.911 -3.248 -4.655 1.00 34.36 10 GLY B C 1
ATOM 869 O O . GLY B 1 10 ? 35.501 -2.446 -3.934 1.00 30.13 10 GLY B O 1
ATOM 870 N N . PHE B 1 11 ? 34.926 -4.563 -4.447 1.00 37.25 11 PHE B N 1
ATOM 871 C CA . PHE B 1 11 ? 35.626 -5.155 -3.314 1.00 34.96 11 PHE B CA 1
ATOM 872 C C . PHE B 1 11 ? 37.115 -4.898 -3.425 1.00 33.34 11 PHE B C 1
ATOM 873 O O . PHE B 1 11 ? 37.762 -4.580 -2.433 1.00 27.70 11 PHE B O 1
ATOM 881 N N . GLU B 1 12 ? 37.635 -4.983 -4.650 1.00 33.56 12 GLU B N 1
ATOM 882 C CA . GLU B 1 12 ? 39.055 -4.765 -4.914 1.00 35.28 12 GLU B CA 1
ATOM 883 C C . GLU B 1 12 ? 39.456 -3.333 -4.574 1.00 33.33 12 GLU B C 1
ATOM 884 O O . GLU B 1 12 ? 40.521 -3.093 -3.999 1.00 30.66 12 GLU B O 1
ATOM 890 N N . ILE B 1 13 ? 38.581 -2.386 -4.897 1.00 29.27 13 ILE B N 1
ATOM 891 C CA . ILE B 1 13 ? 38.853 -0.990 -4.588 1.00 29.90 13 ILE B CA 1
ATOM 892 C C . ILE B 1 13 ? 38.782 -0.803 -3.075 1.00 30.93 13 ILE B C 1
ATOM 893 O O . ILE B 1 13 ? 39.636 -0.120 -2.507 1.00 31.55 13 ILE B O 1
ATOM 898 N N . VAL B 1 14 ? 37.830 -1.475 -2.422 1.00 30.03 14 VAL B N 1
ATOM 899 C CA . VAL B 1 14 ? 37.693 -1.373 -0.966 1.00 29.22 14 VAL B CA 1
ATOM 900 C C . VAL B 1 14 ? 38.955 -1.932 -0.302 1.00 27.52 14 VAL B C 1
ATOM 901 O O . VAL B 1 14 ? 39.480 -1.317 0.599 1.00 29.80 14 VAL B O 1
ATOM 905 N N . ALA B 1 15 ? 39.471 -3.053 -0.810 1.00 29.74 15 ALA B N 1
ATOM 906 C CA . ALA B 1 15 ? 40.683 -3.684 -0.267 1.00 31.55 15 ALA B CA 1
ATOM 907 C C . ALA B 1 15 ? 41.867 -2.715 -0.268 1.00 28.32 15 ALA B C 1
ATOM 908 O O . ALA B 1 15 ? 42.528 -2.521 0.749 1.00 24.86 15 ALA B O 1
ATOM 910 N N . TYR B 1 16 ? 42.086 -2.047 -1.391 1.00 29.59 16 TYR B N 1
ATOM 911 C CA . TYR B 1 16 ? 43.180 -1.100 -1.496 1.00 27.75 16 TYR B CA 1
ATOM 912 C C . TYR B 1 16 ? 42.938 0.211 -0.756 1.00 30.35 16 TYR B C 1
ATOM 913 O O . TYR B 1 16 ? 43.839 0.716 -0.070 1.00 30.39 16 TYR B O 1
ATOM 922 N N . ALA B 1 17 ? 41.740 0.766 -0.904 1.00 26.49 17 ALA B N 1
ATOM 923 C CA . ALA B 1 17 ? 41.396 2.003 -0.226 1.00 25.41 17 ALA B CA 1
ATOM 924 C C . ALA B 1 17 ? 41.375 1.815 1.294 1.00 23.58 17 ALA B C 1
ATOM 925 O O . ALA B 1 17 ? 41.865 2.664 2.022 1.00 29.92 17 ALA B O 1
ATOM 927 N N . GLY B 1 18 ? 40.790 0.718 1.767 1.00 30.02 18 GLY B N 1
ATOM 928 C CA . GLY B 1 18 ? 40.718 0.467 3.203 1.00 26.77 18 GLY B CA 1
ATOM 929 C C . GLY B 1 18 ? 42.115 0.366 3.792 1.00 30.11 18 GLY B C 1
ATOM 930 O O . GLY B 1 18 ? 42.386 0.908 4.876 1.00 27.47 18 GLY B O 1
ATOM 931 N N . ASP B 1 19 ? 43.003 -0.306 3.058 1.00 27.55 19 ASP B N 1
ATOM 932 C CA . ASP B 1 19 ? 44.399 -0.477 3.464 1.00 30.37 19 ASP B CA 1
ATOM 933 C C . ASP B 1 19 ? 45.078 0.895 3.538 1.00 26.43 19 ASP B C 1
ATOM 934 O O . ASP B 1 19 ? 45.670 1.244 4.559 1.00 24.39 19 ASP B O 1
ATOM 939 N N . ALA B 1 20 ? 44.894 1.704 2.500 1.00 25.07 20 ALA B N 1
ATOM 940 C CA . ALA B 1 20 ? 45.501 3.045 2.441 1.00 29.14 20 ALA B CA 1
ATOM 941 C C . ALA B 1 20 ? 44.944 3.926 3.558 1.00 24.66 20 ALA B C 1
ATOM 942 O O . ALA B 1 20 ? 45.681 4.652 4.215 1.00 26.55 20 ALA B O 1
ATOM 944 N N . ARG B 1 21 ? 43.637 3.826 3.774 1.00 23.52 21 ARG B N 1
ATOM 945 C CA . ARG B 1 21 ? 42.970 4.588 4.824 1.00 24.39 21 ARG B CA 1
ATOM 946 C C . ARG B 1 21 ? 43.556 4.190 6.182 1.00 24.68 21 ARG B C 1
ATOM 947 O O . ARG B 1 21 ? 43.872 5.043 7.008 1.00 24.50 21 ARG B O 1
ATOM 955 N N . SER B 1 22 ? 43.723 2.892 6.414 1.00 22.72 22 SER B N 1
ATOM 956 C CA . SER B 1 22 ? 44.284 2.478 7.695 1.00 28.11 22 SER B CA 1
ATOM 957 C C . SER B 1 22 ? 45.700 3.049 7.859 1.00 24.10 22 SER B C 1
ATOM 958 O O . SER B 1 22 ? 46.046 3.550 8.910 1.00 24.18 22 SER B O 1
ATOM 961 N N . LYS B 1 23 ? 46.484 3.028 6.781 1.00 26.72 23 LYS B N 1
ATOM 962 C CA . LYS B 1 23 ? 47.853 3.522 6.829 1.00 26.56 23 LYS B CA 1
ATOM 963 C C . LYS B 1 23 ? 47.916 5.019 7.111 1.00 26.54 23 LYS B C 1
ATOM 964 O O . LYS B 1 23 ? 48.793 5.480 7.834 1.00 26.67 23 LYS B O 1
ATOM 970 N N . LEU B 1 24 ? 47.001 5.778 6.504 1.00 25.51 24 LEU B N 1
ATOM 971 C CA . LEU B 1 24 ? 46.958 7.219 6.690 1.00 22.84 24 LEU B CA 1
ATOM 972 C C . LEU B 1 24 ? 46.594 7.548 8.136 1.00 22.02 24 LEU B C 1
ATOM 973 O O . LEU B 1 24 ? 47.189 8.446 8.758 1.00 22.59 24 LEU B O 1
ATOM 978 N N . LEU B 1 25 ? 45.586 6.847 8.653 1.00 22.83 25 LEU B N 1
ATOM 979 C CA . LEU B 1 25 ? 45.152 7.050 10.035 1.00 21.75 25 LEU B CA 1
ATOM 980 C C . LEU B 1 25 ? 46.290 6.614 10.980 1.00 23.25 25 LEU B C 1
ATOM 981 O O . LEU B 1 25 ? 46.543 7.237 11.989 1.00 22.69 25 LEU B O 1
ATOM 986 N N . GLU B 1 26 ? 46.995 5.544 10.637 1.00 25.76 26 GLU B N 1
ATOM 987 C CA . GLU B 1 26 ? 48.111 5.104 11.480 1.00 24.83 26 GLU B CA 1
ATOM 988 C C . GLU B 1 26 ? 49.218 6.158 11.436 1.00 27.45 26 GLU B C 1
ATOM 989 O O . GLU B 1 26 ? 49.884 6.398 12.433 1.00 25.59 26 GLU B O 1
ATOM 995 N N . ALA B 1 27 ? 49.413 6.785 10.275 1.00 24.00 27 ALA B N 1
ATOM 996 C CA . ALA B 1 27 ? 50.421 7.835 10.156 1.00 24.82 27 ALA B CA 1
ATOM 997 C C . ALA B 1 27 ? 50.057 9.025 11.051 1.00 26.63 27 ALA B C 1
ATOM 998 O O . ALA B 1 27 ? 50.933 9.657 11.646 1.00 26.52 27 ALA B O 1
ATOM 1000 N N . LEU B 1 28 ? 48.767 9.334 11.149 1.00 31.09 28 LEU B N 1
ATOM 1001 C CA . LEU B 1 28 ? 48.349 10.437 12.016 1.00 30.03 28 LEU B CA 1
ATOM 1002 C C . LEU B 1 28 ? 48.598 10.103 13.480 1.00 29.89 28 LEU B C 1
ATOM 1003 O O . LEU B 1 28 ? 48.993 10.974 14.275 1.00 28.31 28 LEU B O 1
ATOM 1008 N N . LYS B 1 29 ? 48.373 8.845 13.831 1.00 28.64 29 LYS B N 1
ATOM 1009 C CA . LYS B 1 29 ? 48.604 8.395 15.200 1.00 32.14 29 LYS B CA 1
ATOM 1010 C C . LYS B 1 29 ? 50.111 8.508 15.480 1.00 33.44 29 LYS B C 1
ATOM 1011 O O . LYS B 1 29 ? 50.518 9.024 16.507 1.00 28.44 29 LYS B O 1
ATOM 1017 N N . ALA B 1 30 ? 50.924 8.103 14.507 1.00 29.19 30 ALA B N 1
ATOM 1018 C CA . ALA B 1 30 ? 52.369 8.151 14.652 1.00 33.82 30 ALA B CA 1
ATOM 1019 C C . ALA B 1 30 ? 52.853 9.577 14.859 1.00 37.01 30 ALA B C 1
ATOM 1020 O O . ALA B 1 30 ? 53.636 9.846 15.791 1.00 30.44 30 ALA B O 1
ATOM 1022 N N . ALA B 1 31 ? 52.356 10.487 14.019 1.00 34.24 31 ALA B N 1
ATOM 1023 C CA . ALA B 1 31 ? 52.728 11.892 14.094 1.00 34.80 31 ALA B CA 1
ATOM 1024 C C . ALA B 1 31 ? 52.284 12.468 15.439 1.00 38.16 31 ALA B C 1
ATOM 1025 O O . ALA B 1 31 ? 53.011 13.253 16.065 1.00 33.62 31 ALA B O 1
ATOM 1027 N N . GLU B 1 32 ? 51.083 12.071 15.864 1.00 36.78 32 GLU B N 1
ATOM 1028 C CA . GLU B 1 32 ? 50.509 12.507 17.134 1.00 36.02 32 GLU B CA 1
ATOM 1029 C C . GLU B 1 32 ? 51.429 12.093 18.280 1.00 36.13 32 GLU B C 1
ATOM 1030 O O . GLU B 1 32 ? 51.558 12.810 19.266 1.00 38.42 32 GLU B O 1
ATOM 1036 N N . ASN B 1 33 ? 52.111 10.963 18.114 1.00 35.35 33 ASN B N 1
ATOM 1037 C CA . ASN B 1 33 ? 53.034 10.467 19.122 1.00 39.88 33 ASN B CA 1
ATOM 1038 C C . ASN B 1 33 ? 54.491 10.877 18.868 1.00 39.59 33 ASN B C 1
ATOM 1039 O O . ASN B 1 33 ? 55.403 10.321 19.464 1.00 40.88 33 ASN B O 1
ATOM 1044 N N . GLY B 1 34 ? 54.717 11.816 17.951 1.00 39.57 34 GLY B N 1
ATOM 1045 C CA . GLY B 1 34 ? 56.077 12.259 17.693 1.00 37.43 34 GLY B CA 1
ATOM 1046 C C . GLY B 1 34 ? 56.936 11.390 16.802 1.00 38.56 34 GLY B C 1
ATOM 1047 O O . GLY B 1 34 ? 58.114 11.688 16.629 1.00 37.76 34 GLY B O 1
ATOM 1048 N N . ASP B 1 35 ? 56.391 10.316 16.239 1.00 33.25 35 ASP B N 1
ATOM 1049 C CA . ASP B 1 35 ? 57.216 9.504 15.354 1.00 37.08 35 ASP B CA 1
ATOM 1050 C C . ASP B 1 35 ? 56.946 9.933 13.914 1.00 34.99 35 ASP B C 1
ATOM 1051 O O . ASP B 1 35 ? 56.223 9.275 13.160 1.00 34.25 35 ASP B O 1
ATOM 1056 N N . PHE B 1 36 ? 57.552 11.054 13.549 1.00 34.00 36 PHE B N 1
ATOM 1057 C CA . PHE B 1 36 ? 57.381 11.633 12.233 1.00 33.49 36 PHE B CA 1
ATOM 1058 C C . PHE B 1 36 ? 57.928 10.812 11.092 1.00 30.09 36 PHE B C 1
ATOM 1059 O O . PHE B 1 36 ? 57.360 10.825 10.004 1.00 34.29 36 PHE B O 1
ATOM 1067 N N . ALA B 1 37 ? 58.998 10.060 11.343 1.00 29.80 37 ALA B N 1
ATOM 1068 C CA . ALA B 1 37 ? 59.597 9.214 10.311 1.00 31.34 37 ALA B CA 1
ATOM 1069 C C . ALA B 1 37 ? 58.635 8.084 9.993 1.00 30.50 37 ALA B C 1
ATOM 1070 O O . ALA B 1 37 ? 58.530 7.662 8.842 1.00 29.44 37 ALA B O 1
ATOM 1072 N N . LYS B 1 38 ? 57.982 7.550 11.025 1.00 28.79 38 LYS B N 1
ATOM 1073 C CA . LYS B 1 38 ? 57.023 6.465 10.811 1.00 31.58 38 LYS B CA 1
ATOM 1074 C C . LYS B 1 38 ? 55.794 7.001 10.047 1.00 28.03 38 LYS B C 1
ATOM 1075 O O . LYS B 1 38 ? 55.316 6.355 9.120 1.00 28.17 38 LYS B O 1
ATOM 1081 N N . ALA B 1 39 ? 55.330 8.186 10.444 1.00 25.44 39 ALA B N 1
ATOM 1082 C CA . ALA B 1 39 ? 54.198 8.869 9.820 1.00 28.40 39 ALA B CA 1
ATOM 1083 C C . ALA B 1 39 ? 54.450 9.034 8.310 1.00 30.58 39 ALA B C 1
ATOM 1084 O O . ALA B 1 39 ? 53.644 8.609 7.484 1.00 26.74 39 ALA B O 1
ATOM 1086 N N . ASP B 1 40 ? 55.593 9.627 7.959 1.00 28.49 40 ASP B N 1
ATOM 1087 C CA . ASP B 1 40 ? 55.931 9.830 6.555 1.00 32.49 40 ASP B CA 1
ATOM 1088 C C . ASP B 1 40 ? 56.043 8.498 5.832 1.00 30.37 40 ASP B C 1
ATOM 1089 O O . ASP B 1 40 ? 55.554 8.355 4.712 1.00 32.20 40 ASP B O 1
ATOM 1094 N N . SER B 1 41 ? 56.682 7.519 6.460 1.00 27.87 41 SER B N 1
ATOM 1095 C CA . SER B 1 41 ? 56.807 6.221 5.816 1.00 28.39 41 SER B CA 1
ATOM 1096 C C . SER B 1 41 ? 55.425 5.614 5.531 1.00 27.27 41 SER B C 1
ATOM 1097 O O . SER B 1 41 ? 55.199 5.031 4.472 1.00 23.96 41 SER B O 1
ATOM 1100 N N . LEU B 1 42 ? 54.507 5.753 6.480 1.00 26.83 42 LEU B N 1
ATOM 1101 C CA . LEU B 1 42 ? 53.173 5.199 6.297 1.00 27.78 42 LEU B CA 1
ATOM 1102 C C . LEU B 1 42 ? 52.397 5.919 5.179 1.00 27.56 42 LEU B C 1
ATOM 1103 O O . LEU B 1 42 ? 51.657 5.273 4.430 1.00 28.84 42 LEU B O 1
ATOM 1108 N N . VAL B 1 43 ? 52.625 7.227 5.017 1.00 26.74 43 VAL B N 1
ATOM 1109 C CA . VAL B 1 43 ? 51.933 7.968 3.966 1.00 26.91 43 VAL B CA 1
ATOM 1110 C C . VAL B 1 43 ? 52.460 7.507 2.611 1.00 28.74 43 VAL B C 1
ATOM 1111 O O . VAL B 1 43 ? 51.686 7.310 1.682 1.00 29.28 43 VAL B O 1
ATOM 1115 N N . VAL B 1 44 ? 53.773 7.306 2.505 1.00 27.19 44 VAL B N 1
ATOM 1116 C CA . VAL B 1 44 ? 54.371 6.850 1.252 1.00 28.28 44 VAL B CA 1
ATOM 1117 C C . VAL B 1 44 ? 53.752 5.502 0.884 1.00 26.54 44 VAL B C 1
ATOM 1118 O O . VAL B 1 44 ? 53.410 5.253 -0.266 1.00 23.73 44 VAL B O 1
ATOM 1122 N N . GLU B 1 45 ? 53.560 4.654 1.886 1.00 27.90 45 GLU B N 1
ATOM 1123 C CA . GLU B 1 45 ? 52.948 3.360 1.644 1.00 28.88 45 GLU B CA 1
ATOM 1124 C C . GLU B 1 45 ? 51.477 3.491 1.200 1.00 26.20 45 GLU B C 1
ATOM 1125 O O . GLU B 1 45 ? 51.040 2.831 0.256 1.00 23.76 45 GLU B O 1
ATOM 1131 N N . ALA B 1 46 ? 50.716 4.321 1.905 1.00 24.91 46 ALA B N 1
ATOM 1132 C CA . ALA B 1 46 ? 49.313 4.541 1.558 1.00 27.81 46 ALA B CA 1
ATOM 1133 C C . ALA B 1 46 ? 49.217 5.027 0.111 1.00 27.85 46 ALA B C 1
ATOM 1134 O O . ALA B 1 46 ? 48.350 4.582 -0.652 1.00 25.68 46 ALA B O 1
ATOM 1136 N N . GLY B 1 47 ? 50.132 5.927 -0.252 1.00 25.65 47 GLY B N 1
ATOM 1137 C CA . GL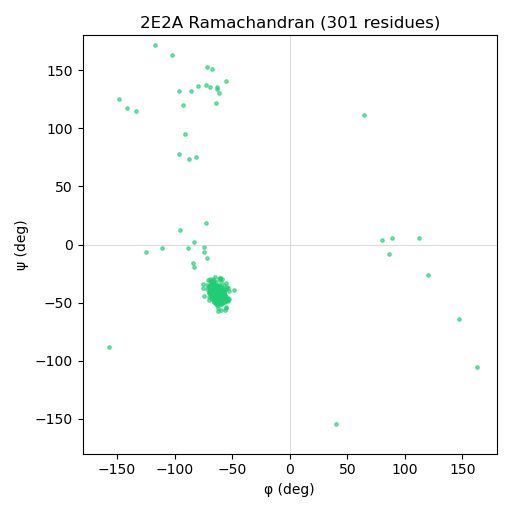Y B 1 47 ? 50.163 6.486 -1.597 1.00 28.27 47 GLY B CA 1
ATOM 1138 C C . GLY B 1 47 ? 50.224 5.418 -2.677 1.00 29.92 47 GLY B C 1
ATOM 1139 O O . GLY B 1 47 ? 49.543 5.532 -3.712 1.00 27.82 47 GLY B O 1
ATOM 1140 N N . SER B 1 48 ? 50.957 4.339 -2.393 1.00 26.34 48 SER B N 1
ATOM 1141 C CA . SER B 1 48 ? 51.107 3.232 -3.335 1.00 25.59 48 SER B CA 1
ATOM 1142 C C . SER B 1 48 ? 49.812 2.467 -3.484 1.00 26.39 48 SER B C 1
ATOM 1143 O O . SER B 1 48 ? 49.520 1.982 -4.578 1.00 22.16 48 SER B O 1
ATOM 1146 N N . CYS B 1 49 ? 49.071 2.305 -2.382 1.00 26.39 49 CYS B N 1
ATOM 1147 C CA . CYS B 1 49 ? 47.788 1.620 -2.445 1.00 25.37 49 CYS B CA 1
ATOM 1148 C C . CYS B 1 49 ? 46.784 2.511 -3.153 1.00 27.07 49 CYS B C 1
ATOM 1149 O O . CYS B 1 49 ? 46.011 2.037 -3.977 1.00 28.23 49 CYS B O 1
ATOM 1152 N N . ILE B 1 50 ? 46.849 3.818 -2.903 1.00 24.16 50 ILE B N 1
ATOM 1153 C CA . ILE B 1 50 ? 45.923 4.717 -3.564 1.00 24.52 50 ILE B CA 1
ATOM 1154 C C . ILE B 1 50 ? 46.156 4.773 -5.084 1.00 25.64 50 ILE B C 1
ATOM 1155 O O . ILE B 1 50 ? 45.200 4.774 -5.857 1.00 28.31 50 ILE B O 1
ATOM 1160 N N . ALA B 1 51 ? 47.417 4.774 -5.513 1.00 23.43 51 ALA B N 1
ATOM 1161 C CA . ALA B 1 51 ? 47.736 4.843 -6.941 1.00 25.18 51 AL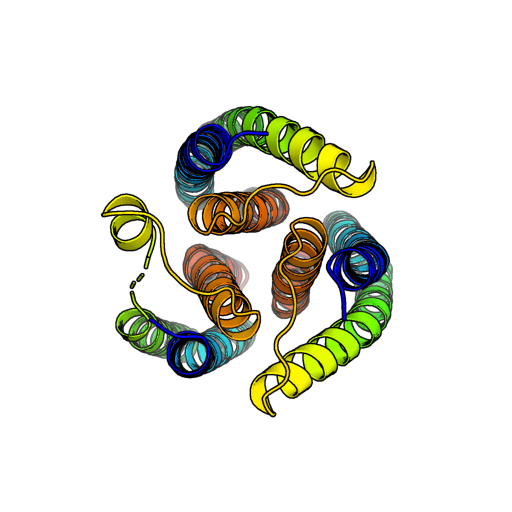A B CA 1
ATOM 1162 C C . ALA B 1 51 ? 47.141 3.687 -7.714 1.00 26.14 51 ALA B C 1
ATOM 1163 O O . ALA B 1 51 ? 46.611 3.875 -8.797 1.00 28.98 51 ALA B O 1
ATOM 1165 N N . GLU B 1 52 ? 47.187 2.497 -7.117 1.00 28.16 52 GLU B N 1
ATOM 1166 C CA . GLU B 1 52 ? 46.664 1.288 -7.730 1.00 29.25 52 GLU B CA 1
ATOM 1167 C C . GLU B 1 52 ? 45.149 1.416 -7.937 1.00 31.60 52 GLU B C 1
ATOM 1168 O O . GLU B 1 52 ? 44.643 1.182 -9.044 1.00 33.72 52 GLU B O 1
ATOM 1174 N N . ALA B 1 53 ? 44.437 1.765 -6.863 1.00 29.24 53 ALA B N 1
ATOM 1175 C CA . ALA B 1 53 ? 42.983 1.920 -6.913 1.00 30.23 53 ALA B CA 1
ATOM 1176 C C . ALA B 1 53 ? 42.578 3.122 -7.762 1.00 26.94 53 ALA B C 1
ATOM 1177 O O . ALA B 1 53 ? 41.611 3.062 -8.510 1.00 28.40 53 ALA B O 1
ATOM 1179 N N . HIS B 1 54 ? 43.327 4.211 -7.653 1.00 27.90 54 HIS B N 1
ATOM 1180 C CA . HIS B 1 54 ? 43.005 5.402 -8.419 1.00 29.88 54 HIS B CA 1
ATOM 1181 C C . HIS B 1 54 ? 43.088 5.184 -9.938 1.00 26.78 54 HIS B C 1
ATOM 1182 O O . HIS B 1 54 ? 42.235 5.675 -10.691 1.00 26.84 54 HIS B O 1
ATOM 1189 N N . SER B 1 55 ? 44.096 4.454 -10.397 1.00 28.00 55 SER B N 1
ATOM 1190 C CA . SER B 1 55 ? 44.221 4.223 -11.837 1.00 31.81 55 SER B CA 1
ATOM 1191 C C . SER B 1 55 ? 43.081 3.362 -12.349 1.00 29.45 55 SER B C 1
ATOM 1192 O O . SER B 1 55 ? 42.595 3.576 -13.458 1.00 29.66 55 SER B O 1
ATOM 1195 N N . SER B 1 56 ? 42.615 2.429 -11.516 1.00 29.98 56 SER B N 1
ATOM 1196 C CA . SER B 1 56 ? 41.504 1.572 -11.886 1.00 26.29 56 SER B CA 1
ATOM 1197 C C . SER B 1 56 ? 40.250 2.441 -11.976 1.00 30.64 56 SER B C 1
ATOM 1198 O O . SER B 1 56 ? 39.486 2.345 -12.942 1.00 27.45 56 SER B O 1
ATOM 1201 N N . GLN B 1 57 ? 40.052 3.314 -10.991 1.00 27.39 57 GLN B N 1
ATOM 1202 C CA . GLN B 1 57 ? 38.879 4.190 -11.018 1.00 27.08 57 GLN B CA 1
ATOM 1203 C C . GLN B 1 57 ? 38.873 5.047 -12.280 1.00 31.02 57 GLN B C 1
ATOM 1204 O O . GLN B 1 57 ? 37.831 5.238 -12.926 1.00 30.81 57 GLN B O 1
ATOM 1210 N N . THR B 1 58 ? 40.046 5.578 -12.608 1.00 29.35 58 THR B N 1
ATOM 1211 C CA . THR B 1 58 ? 40.231 6.428 -13.773 1.00 32.83 58 THR B CA 1
ATOM 1212 C C . THR B 1 58 ? 39.881 5.654 -15.035 1.00 34.60 58 THR B C 1
ATOM 1213 O O . THR B 1 58 ? 39.207 6.186 -15.913 1.00 32.22 58 THR B O 1
ATOM 1217 N N . GLY B 1 59 ? 40.300 4.389 -15.089 1.00 29.97 59 GLY B N 1
ATOM 1218 C CA . GLY B 1 59 ? 39.998 3.555 -16.238 1.00 32.91 59 GLY B CA 1
ATOM 1219 C C . GLY B 1 59 ? 38.507 3.304 -16.372 1.00 32.79 59 GLY B C 1
ATOM 1220 O O . GLY B 1 59 ? 37.936 3.379 -17.473 1.00 29.77 59 GLY B O 1
ATOM 1221 N N . MET B 1 60 ? 37.871 2.988 -15.250 1.00 31.93 60 MET B N 1
ATOM 1222 C CA . MET B 1 60 ? 36.436 2.726 -15.248 1.00 32.87 60 MET B CA 1
ATOM 1223 C C . MET B 1 60 ? 35.607 3.943 -15.663 1.00 34.85 60 MET B C 1
ATOM 1224 O O . MET B 1 60 ? 34.624 3.815 -16.394 1.00 30.49 60 MET B O 1
ATOM 1229 N N . LEU B 1 61 ? 36.010 5.125 -15.210 1.00 33.49 61 LEU B N 1
ATOM 1230 C CA . LEU B 1 61 ? 35.288 6.344 -15.542 1.00 32.87 61 LEU B CA 1
ATOM 1231 C C . LEU B 1 61 ? 35.429 6.654 -17.018 1.00 32.67 61 LEU B C 1
ATOM 1232 O O . LEU B 1 61 ? 34.470 7.110 -17.653 1.00 30.38 61 LEU B O 1
ATOM 1237 N N . ALA B 1 62 ? 36.609 6.373 -17.573 1.00 26.83 62 ALA B N 1
ATOM 1238 C CA . ALA B 1 62 ? 36.836 6.635 -18.988 1.00 29.26 62 ALA B CA 1
ATOM 1239 C C . ALA B 1 62 ? 36.001 5.665 -19.819 1.00 30.77 62 ALA B C 1
ATOM 1240 O O . ALA B 1 62 ? 35.529 6.015 -20.902 1.00 29.14 62 ALA B O 1
ATOM 1242 N N . ARG B 1 63 ? 35.770 4.464 -19.296 1.00 31.92 63 ARG B N 1
ATOM 1243 C CA . ARG B 1 63 ? 34.931 3.502 -20.029 1.00 34.64 63 ARG B CA 1
ATOM 1244 C C . ARG B 1 63 ? 33.534 4.081 -20.215 1.00 34.64 63 ARG B C 1
ATOM 1245 O O . ARG B 1 63 ? 32.980 4.053 -21.318 1.00 33.02 63 ARG B O 1
ATOM 1253 N N . GLU B 1 64 ? 33.004 4.681 -19.153 1.00 38.33 64 GLU B N 1
ATOM 1254 C CA . GLU B 1 64 ? 31.677 5.289 -19.207 1.00 38.00 64 GLU B CA 1
ATOM 1255 C C . GLU B 1 64 ? 31.690 6.524 -20.074 1.00 40.82 64 GLU B C 1
ATOM 1256 O O . GLU B 1 64 ? 30.761 6.748 -20.846 1.00 40.99 64 GLU B O 1
ATOM 1262 N N . ALA B 1 65 ? 32.732 7.340 -19.922 1.00 39.90 65 ALA B N 1
ATOM 1263 C CA . ALA B 1 65 ? 32.865 8.551 -20.718 1.00 40.34 65 ALA B CA 1
ATOM 12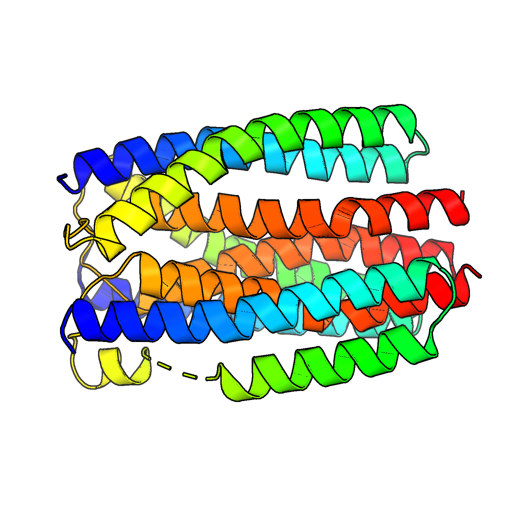64 C C . ALA B 1 65 ? 32.854 8.176 -22.197 1.00 42.47 65 ALA B C 1
ATOM 1265 O O . ALA B 1 65 ? 32.217 8.838 -23.004 1.00 44.59 65 ALA B O 1
ATOM 1267 N N . SER B 1 66 ? 33.508 7.065 -22.528 1.00 43.08 66 SER B N 1
ATOM 1268 C CA . SER B 1 66 ? 33.591 6.592 -23.904 1.00 43.04 66 SER B CA 1
ATOM 1269 C C . SER B 1 66 ? 32.294 5.959 -24.439 1.00 43.93 66 SER B C 1
ATOM 1270 O O . SER B 1 66 ? 32.267 5.505 -25.581 1.00 47.89 66 SER B O 1
ATOM 1273 N N . GLY B 1 67 ? 31.261 5.860 -23.599 1.00 43.95 67 GLY B N 1
ATOM 1274 C CA . GLY B 1 67 ? 29.995 5.297 -24.044 1.00 45.81 67 GLY B CA 1
ATOM 1275 C C . GLY B 1 67 ? 29.476 4.053 -23.334 1.00 47.67 67 GLY B C 1
ATOM 1276 O O . GLY B 1 67 ? 28.257 3.847 -23.270 1.00 45.14 67 GLY B O 1
ATOM 1277 N N . GLU B 1 68 ? 30.376 3.255 -22.759 1.00 47.06 68 GLU B N 1
ATOM 1278 C CA . GLU B 1 68 ? 29.988 2.027 -22.067 1.00 48.40 68 GLU B CA 1
ATOM 1279 C C . GLU B 1 68 ? 29.106 2.268 -20.845 1.00 51.96 68 GLU B C 1
ATOM 1280 O O . GLU B 1 68 ? 29.344 3.179 -20.044 1.00 51.75 68 GLU B O 1
ATOM 1286 N N . GLU B 1 69 ? 28.037 1.489 -20.742 1.00 53.13 69 GLU B N 1
ATOM 1287 C CA . GLU B 1 69 ? 27.131 1.617 -19.615 1.00 55.09 69 GLU B CA 1
ATOM 1288 C C . GLU B 1 69 ? 27.563 0.643 -18.524 1.00 52.41 69 GLU B C 1
ATOM 1289 O O . GLU B 1 69 ? 27.715 -0.556 -18.763 1.00 48.53 69 GLU B O 1
ATOM 1295 N N . LEU B 1 70 ? 27.880 1.199 -17.360 1.00 48.38 70 LEU B N 1
ATOM 1296 C CA . LEU B 1 70 ? 28.318 0.395 -16.232 1.00 46.40 70 LEU B CA 1
ATOM 1297 C C . LEU B 1 70 ? 27.151 0.113 -15.331 1.00 44.67 70 LEU B C 1
ATOM 1298 O O . LEU B 1 70 ? 26.356 1.002 -15.019 1.00 45.13 70 LEU B O 1
ATOM 1303 N N . PRO B 1 71 ? 26.989 -1.148 -14.946 1.00 40.82 71 PRO B N 1
ATOM 1304 C CA . PRO B 1 71 ? 25.861 -1.465 -14.068 1.00 40.64 71 PRO B CA 1
ATOM 1305 C C . PRO B 1 71 ? 26.062 -0.938 -12.649 1.00 40.78 71 PRO B C 1
ATOM 1306 O O . PRO B 1 71 ? 27.194 -0.705 -12.202 1.00 36.72 71 PRO B O 1
ATOM 1310 N N . TYR B 1 72 ? 24.945 -0.682 -11.985 1.00 41.34 72 TYR B N 1
ATOM 1311 C CA . TYR B 1 72 ? 24.934 -0.192 -10.625 1.00 42.26 72 TYR B CA 1
ATOM 1312 C C . TYR B 1 72 ? 25.323 -1.263 -9.615 1.00 41.04 72 TYR B C 1
ATOM 1313 O O . TYR B 1 72 ? 24.835 -2.383 -9.677 1.00 33.74 72 TYR B O 1
ATOM 1322 N N . SER B 1 73 ? 26.147 -0.872 -8.647 1.00 39.85 73 SER B N 1
ATOM 1323 C CA . SER B 1 73 ? 26.586 -1.764 -7.571 1.00 37.38 73 SER B CA 1
ATOM 1324 C C . SER B 1 73 ? 26.807 -0.951 -6.293 1.00 35.75 73 SER B C 1
ATOM 1325 O O . SER B 1 73 ? 27.546 0.042 -6.317 1.00 32.12 73 SER B O 1
ATOM 1328 N N . VAL B 1 74 ? 26.156 -1.331 -5.187 1.00 36.56 74 VAL B N 1
ATOM 1329 C CA . VAL B 1 74 ? 26.368 -0.598 -3.928 1.00 38.31 74 VAL B CA 1
ATOM 1330 C C . VAL B 1 74 ? 27.811 -0.808 -3.457 1.00 31.47 74 VAL B C 1
ATOM 1331 O O . VAL B 1 74 ? 28.424 0.098 -2.899 1.00 37.41 74 VAL B O 1
ATOM 1335 N N . THR B 1 75 ? 28.351 -1.991 -3.720 1.00 33.27 75 THR B N 1
ATOM 1336 C CA . THR B 1 75 ? 29.714 -2.291 -3.336 1.00 29.72 75 THR B CA 1
ATOM 1337 C C . THR B 1 75 ? 30.689 -1.399 -4.085 1.00 31.26 75 THR B C 1
ATOM 1338 O O . THR B 1 75 ? 31.673 -0.934 -3.511 1.00 31.50 75 THR B O 1
ATOM 1342 N N . MET B 1 76 ? 30.428 -1.175 -5.368 1.00 32.90 76 MET B N 1
ATOM 1343 C CA . MET B 1 76 ? 31.274 -0.299 -6.155 1.00 33.50 76 MET B CA 1
ATOM 1344 C C . MET B 1 76 ? 31.139 1.112 -5.606 1.00 33.50 76 MET B C 1
ATOM 1345 O O . MET B 1 76 ? 32.135 1.828 -5.457 1.00 31.27 76 MET B O 1
ATOM 1350 N N . MET B 1 77 ? 29.910 1.511 -5.291 1.00 32.47 77 MET B N 1
ATOM 1351 C CA . MET B 1 77 ? 29.674 2.842 -4.728 1.00 35.14 77 MET B CA 1
ATOM 1352 C C . MET B 1 77 ? 30.505 2.978 -3.420 1.00 32.74 77 MET B C 1
ATOM 1353 O O . MET B 1 77 ? 31.156 3.986 -3.179 1.00 26.65 77 MET B O 1
ATOM 1358 N N . HIS B 1 78 ? 30.509 1.918 -2.624 1.00 28.82 78 HIS B N 1
ATOM 1359 C CA . HIS B 1 78 ? 31.239 1.885 -1.359 1.00 29.88 78 HIS B CA 1
ATOM 1360 C C . HIS B 1 78 ? 32.751 1.995 -1.612 1.00 27.51 78 HIS B C 1
ATOM 1361 O O . HIS B 1 78 ? 33.466 2.766 -0.945 1.00 27.99 78 HIS B O 1
ATOM 1368 N N . GLY B 1 79 ? 33.229 1.271 -2.622 1.00 27.79 79 GLY B N 1
ATOM 1369 C CA . GLY B 1 79 ? 34.636 1.334 -2.974 1.00 26.54 79 GLY B CA 1
ATOM 1370 C C . GLY B 1 79 ? 35.027 2.749 -3.396 1.00 29.26 79 GLY B C 1
ATOM 1371 O O . GLY B 1 79 ? 36.010 3.305 -2.897 1.00 26.29 79 GLY B O 1
ATOM 1372 N N . GLN B 1 80 ? 34.230 3.351 -4.285 1.00 30.10 80 GLN B N 1
ATOM 1373 C CA . GLN B 1 80 ? 34.489 4.708 -4.748 1.00 28.90 80 GLN B CA 1
ATOM 1374 C C . GLN B 1 80 ? 34.530 5.674 -3.564 1.00 29.68 80 GLN B C 1
ATOM 1375 O O . GLN B 1 80 ? 35.416 6.522 -3.488 1.00 28.63 80 GLN B O 1
ATOM 1381 N N . LEU B 1 81 ? 33.597 5.507 -2.632 1.00 27.18 81 LEU B N 1
ATOM 1382 C CA . LEU B 1 81 ? 33.529 6.354 -1.448 1.00 30.38 81 LEU B CA 1
ATOM 1383 C C . LEU B 1 81 ? 34.784 6.180 -0.582 1.00 29.58 81 LEU B C 1
ATOM 1384 O O . LEU B 1 81 ? 35.429 7.162 -0.197 1.00 27.56 81 LEU B O 1
ATOM 1389 N N . HIS B 1 82 ? 35.124 4.924 -0.295 1.00 29.90 82 HIS B N 1
ATOM 1390 C CA . HIS B 1 82 ? 36.322 4.605 0.471 1.00 32.07 82 HIS B CA 1
ATOM 1391 C C . HIS B 1 82 ? 37.539 5.258 -0.189 1.00 29.96 82 HIS B C 1
ATOM 1392 O O . HIS B 1 82 ? 38.317 5.942 0.475 1.00 29.84 82 HIS B O 1
ATOM 1399 N N . LEU B 1 83 ? 37.659 5.103 -1.508 1.00 29.37 83 LEU B N 1
ATOM 1400 C CA . LEU B 1 83 ? 38.808 5.657 -2.235 1.00 28.18 83 LEU B CA 1
ATOM 1401 C C . LEU B 1 83 ? 38.907 7.165 -2.258 1.00 26.60 83 LEU B C 1
ATOM 1402 O O . LEU B 1 83 ? 39.976 7.726 -1.994 1.00 28.48 83 LEU B O 1
ATOM 1407 N N . MET B 1 84 ? 37.803 7.819 -2.617 1.00 28.64 84 MET B N 1
ATOM 1408 C CA . MET B 1 84 ? 37.773 9.270 -2.700 1.00 24.23 84 MET B CA 1
ATOM 1409 C C . MET B 1 84 ? 37.941 9.960 -1.350 1.00 25.33 84 MET B C 1
ATOM 1410 O O . MET B 1 84 ? 38.621 10.979 -1.260 1.00 22.93 84 MET B O 1
ATOM 1415 N N . THR B 1 85 ? 37.333 9.426 -0.298 1.00 19.53 85 THR B N 1
ATOM 1416 C CA . THR B 1 85 ? 37.517 10.047 1.028 1.00 27.91 85 THR B CA 1
ATOM 1417 C C . THR B 1 85 ? 38.967 9.818 1.482 1.00 26.21 85 THR B C 1
ATOM 1418 O O . THR B 1 85 ? 39.590 10.685 2.107 1.00 23.56 85 THR B O 1
ATOM 1422 N N . THR B 1 86 ? 39.511 8.663 1.117 1.00 26.69 86 THR B N 1
ATOM 1423 C CA . THR B 1 86 ? 40.874 8.335 1.491 1.00 26.08 86 THR B CA 1
ATOM 1424 C C . THR B 1 86 ? 41.855 9.242 0.748 1.00 26.16 86 THR B C 1
ATOM 1425 O O . THR B 1 86 ? 42.808 9.749 1.357 1.00 23.67 86 THR B O 1
ATOM 1429 N N . ILE B 1 87 ? 41.537 9.557 -0.512 1.00 28.96 87 ILE B N 1
ATOM 1430 C CA . ILE B 1 87 ? 42.368 10.454 -1.329 1.00 24.85 87 ILE B CA 1
ATOM 1431 C C . ILE B 1 87 ? 42.376 11.847 -0.729 1.00 29.27 87 ILE B C 1
ATOM 1432 O O . ILE B 1 87 ? 43.418 12.489 -0.673 1.00 29.05 87 ILE B O 1
ATOM 1437 N N . LEU B 1 88 ? 41.211 12.308 -0.274 1.00 28.99 88 LEU B N 1
ATOM 1438 C CA . LEU B 1 88 ? 41.116 13.616 0.348 1.00 29.43 88 LEU B CA 1
ATOM 1439 C C . LEU B 1 88 ? 42.023 13.628 1.580 1.00 30.93 88 LEU B C 1
ATOM 1440 O O . LEU B 1 88 ? 42.785 14.573 1.786 1.00 29.48 88 LEU B O 1
ATOM 1445 N N . LEU B 1 89 ? 41.888 12.615 2.436 1.00 28.73 89 LEU B N 1
ATOM 1446 C CA . LEU B 1 89 ? 42.728 12.551 3.622 1.00 25.40 89 LEU B CA 1
ATOM 1447 C C . LEU B 1 89 ? 44.216 12.641 3.212 1.00 26.07 89 LEU B C 1
ATOM 1448 O O . LEU B 1 89 ? 44.965 13.441 3.763 1.00 25.05 89 LEU B O 1
ATOM 1453 N N . LYS B 1 90 ? 44.609 11.887 2.191 1.00 25.24 90 LYS B N 1
ATOM 1454 C CA . LYS B 1 90 ? 45.993 11.894 1.712 1.00 31.10 90 LYS B CA 1
ATOM 1455 C C . LYS B 1 90 ? 46.409 13.300 1.227 1.00 35.31 90 LYS B C 1
ATOM 1456 O O . LYS B 1 90 ? 47.524 13.743 1.512 1.00 33.04 90 LYS B O 1
ATOM 1462 N N . ASP B 1 91 ? 45.519 13.976 0.488 1.00 33.69 91 ASP B N 1
ATOM 1463 C CA . ASP B 1 91 ? 45.777 15.325 -0.041 1.00 36.16 91 ASP B CA 1
ATOM 1464 C C . ASP B 1 91 ? 46.080 16.342 1.024 1.00 34.85 91 ASP B C 1
ATOM 1465 O O . ASP B 1 91 ? 46.790 17.315 0.765 1.00 40.08 91 ASP B O 1
ATOM 1470 N N . VAL B 1 92 ? 45.521 16.145 2.213 1.00 31.31 92 VAL B N 1
ATOM 1471 C CA . VAL B 1 92 ? 45.765 17.084 3.295 1.00 34.26 92 VAL B CA 1
ATOM 1472 C C . VAL B 1 92 ? 46.611 16.512 4.444 1.00 36.22 92 VAL B C 1
ATOM 1473 O O . VAL B 1 92 ? 46.939 17.234 5.394 1.00 39.43 92 VAL B O 1
ATOM 1477 N N . ILE B 1 93 ? 46.976 15.234 4.373 1.00 34.40 93 ILE B N 1
ATOM 1478 C CA . ILE B 1 93 ? 47.709 14.658 5.492 1.00 33.51 93 ILE B CA 1
ATOM 1479 C C . ILE B 1 93 ? 49.047 15.302 5.794 1.00 34.60 93 ILE B C 1
ATOM 1480 O O . ILE B 1 93 ? 49.467 15.342 6.954 1.00 32.82 93 ILE B O 1
ATOM 1485 N N . HIS B 1 94 ? 49.702 15.836 4.767 1.00 33.71 94 HIS B N 1
ATOM 1486 C CA . HIS B 1 94 ? 50.974 16.507 4.979 1.00 39.45 94 HIS B CA 1
ATOM 1487 C C . HIS B 1 94 ? 50.794 17.643 5.986 1.00 38.13 94 HIS B C 1
ATOM 1488 O O . HIS B 1 94 ? 51.587 17.794 6.907 1.00 40.69 94 HIS B O 1
ATOM 1495 N N . HIS B 1 95 ? 49.697 18.380 5.854 1.00 37.27 95 HIS B N 1
ATOM 1496 C CA . HIS B 1 95 ? 49.424 19.506 6.742 1.00 33.53 95 HIS B CA 1
ATOM 1497 C C . HIS B 1 95 ? 49.134 19.125 8.187 1.00 34.61 95 HIS B C 1
ATOM 1498 O O . HIS B 1 95 ? 49.552 19.835 9.095 1.00 33.56 95 HIS B O 1
ATOM 1505 N N . LEU B 1 96 ? 48.444 18.005 8.402 1.00 32.71 96 LEU B N 1
ATOM 1506 C CA . LEU B 1 96 ? 48.142 17.541 9.754 1.00 32.30 96 LEU B CA 1
ATOM 1507 C C . LEU B 1 96 ? 49.445 17.076 10.397 1.00 32.63 96 LEU B C 1
ATOM 1508 O O . LEU B 1 96 ? 49.703 17.358 11.564 1.00 33.61 96 LEU B O 1
ATOM 1513 N N . ILE B 1 97 ? 50.281 16.387 9.619 1.00 33.49 97 ILE B N 1
ATOM 1514 C CA . ILE B 1 97 ? 51.570 15.926 10.116 1.00 37.19 97 ILE B CA 1
ATOM 1515 C C . ILE B 1 97 ? 52.489 17.121 10.435 1.00 40.24 97 ILE B C 1
ATOM 1516 O O . ILE B 1 97 ? 53.032 17.205 11.537 1.00 39.49 97 ILE B O 1
ATOM 1521 N N . GLU B 1 98 ? 52.606 18.066 9.503 1.00 40.44 98 GLU B N 1
ATOM 1522 C CA . GLU B 1 98 ? 53.440 19.249 9.726 1.00 42.19 98 GLU B CA 1
ATOM 1523 C C . GLU B 1 98 ? 52.987 19.997 10.986 1.00 42.51 98 GLU B C 1
ATOM 1524 O O . GLU B 1 98 ? 53.812 20.426 11.794 1.00 42.69 98 GLU B O 1
ATOM 1530 N N . LEU B 1 99 ? 51.673 20.138 11.153 1.00 38.59 99 LEU B N 1
ATOM 1531 C CA . LEU B 1 99 ? 51.135 20.812 12.327 1.00 39.57 99 LEU B CA 1
ATOM 1532 C C . LEU B 1 99 ? 51.574 20.135 13.625 1.00 38.74 99 LEU B C 1
ATOM 1533 O O . LEU B 1 99 ? 51.911 20.811 14.599 1.00 40.53 99 LEU B O 1
ATOM 1538 N N . TYR B 1 100 ? 51.565 18.805 13.645 1.00 37.15 100 TYR B N 1
ATOM 1539 C CA . TYR B 1 100 ? 52.013 18.078 14.828 1.00 36.92 100 TYR B CA 1
ATOM 1540 C C . TYR B 1 100 ? 53.510 18.347 15.035 1.00 38.05 100 TYR B C 1
ATOM 1541 O O . TYR B 1 100 ? 53.977 18.503 16.163 1.00 37.38 100 TYR B O 1
ATOM 1550 N N . LYS B 1 101 ? 54.244 18.417 13.933 1.00 40.73 101 LYS B N 1
ATOM 1551 C CA . LYS B 1 101 ? 55.685 18.646 13.974 1.00 48.62 101 LYS B CA 1
ATOM 1552 C C . LYS B 1 101 ? 56.054 20.004 14.575 1.00 48.02 101 LYS B C 1
ATOM 1553 O O . LYS B 1 101 ? 56.922 20.086 15.434 1.00 48.77 101 LYS B O 1
ATOM 1559 N N . ARG B 1 102 ? 55.355 21.057 14.159 1.00 52.15 102 ARG B N 1
ATOM 1560 C CA . ARG B 1 102 ? 55.628 22.404 14.658 1.00 52.76 102 ARG B CA 1
ATOM 1561 C C . ARG B 1 102 ? 55.341 22.572 16.139 1.00 55.65 102 ARG B C 1
ATOM 1562 O O . ARG B 1 102 ? 56.018 23.337 16.818 1.00 52.58 102 ARG B O 1
ATOM 1570 N N . GLY B 1 103 ? 54.311 21.884 16.622 1.00 59.43 103 GLY B N 1
ATOM 1571 C CA . GLY B 1 103 ? 53.959 21.965 18.027 1.00 63.82 103 GLY B CA 1
ATOM 1572 C C . GLY B 1 103 ? 54.787 21.028 18.886 1.00 68.68 103 GLY B C 1
ATOM 1573 O O . GLY B 1 103 ? 54.872 21.210 20.100 1.00 70.31 103 GLY B O 1
ATOM 1574 N N . ALA B 1 104 ? 55.393 20.022 18.255 1.00 73.29 104 ALA B N 1
ATOM 1575 C CA . ALA B 1 104 ? 56.223 19.034 18.952 1.00 76.94 104 ALA B CA 1
ATOM 1576 C C . ALA B 1 104 ? 57.716 19.374 18.854 1.00 79.70 104 ALA B C 1
ATOM 1577 O O . ALA B 1 104 ? 58.517 18.479 18.494 1.00 81.82 104 ALA B O 1
ATOM 1579 N N . MET C 1 1 ? 16.050 11.963 -16.921 1.00 70.52 1 MET C N 1
ATOM 1580 C CA . MET C 1 1 ? 17.269 12.112 -17.774 1.00 69.18 1 MET C CA 1
ATOM 1581 C C . MET C 1 1 ? 17.705 10.777 -18.368 1.00 67.00 1 MET C C 1
ATOM 1582 O O . MET C 1 1 ? 17.112 9.730 -18.095 1.00 61.83 1 MET C O 1
ATOM 1587 N N . ASN C 1 2 ? 18.734 10.835 -19.208 1.00 68.27 2 ASN C N 1
ATOM 1588 C CA . ASN C 1 2 ? 19.318 9.642 -19.808 1.00 70.32 2 ASN C CA 1
ATOM 1589 C C . ASN C 1 2 ? 20.755 9.618 -19.275 1.00 68.37 2 ASN C C 1
ATOM 1590 O O . ASN C 1 2 ? 21.188 10.578 -18.633 1.00 68.53 2 ASN C O 1
ATOM 1595 N N . ARG C 1 3 ? 21.487 8.538 -19.532 1.00 67.79 3 ARG C N 1
ATOM 1596 C CA . ARG C 1 3 ? 22.863 8.424 -19.051 1.00 68.90 3 ARG C CA 1
ATOM 1597 C C . ARG C 1 3 ? 23.813 9.534 -19.493 1.00 67.31 3 ARG C C 1
ATOM 1598 O O . ARG C 1 3 ? 24.628 9.991 -18.696 1.00 64.95 3 ARG C O 1
ATOM 1606 N N . GLU C 1 4 ? 23.688 9.977 -20.744 1.00 66.56 4 GLU C N 1
ATOM 1607 C CA . GLU C 1 4 ? 24.550 11.025 -21.290 1.00 66.38 4 GLU C CA 1
ATOM 1608 C C . GLU C 1 4 ? 24.424 12.313 -20.487 1.00 64.38 4 GLU C C 1
ATOM 1609 O O . GLU C 1 4 ? 25.429 12.934 -20.142 1.00 63.50 4 GLU C O 1
ATOM 1615 N N . GLU C 1 5 ? 23.184 12.710 -20.203 1.00 61.78 5 GLU C N 1
ATOM 1616 C CA . GLU C 1 5 ? 22.901 13.921 -19.434 1.00 59.84 5 GLU C CA 1
ATOM 1617 C C . GLU C 1 5 ? 23.426 13.804 -18.011 1.00 56.02 5 GLU C C 1
ATOM 1618 O O . GLU C 1 5 ? 23.997 14.755 -17.489 1.00 51.12 5 GLU C O 1
ATOM 1624 N N . MET C 1 6 ? 23.204 12.649 -17.381 1.00 53.31 6 MET C N 1
ATOM 1625 C CA . MET C 1 6 ? 23.701 12.406 -16.029 1.00 54.59 6 MET C CA 1
ATOM 1626 C C . MET C 1 6 ? 25.225 12.519 -16.063 1.00 52.91 6 MET C C 1
ATOM 1627 O O . MET C 1 6 ? 25.824 13.219 -15.241 1.00 52.84 6 MET C O 1
ATOM 1632 N N . THR C 1 7 ? 25.829 11.881 -17.066 1.00 49.38 7 THR C N 1
ATOM 1633 C CA . THR C 1 7 ? 27.274 11.899 -17.257 1.00 50.57 7 THR C CA 1
ATOM 1634 C C . THR C 1 7 ? 27.799 13.318 -17.482 1.00 49.38 7 THR C C 1
ATOM 1635 O O . THR C 1 7 ? 28.737 13.735 -16.800 1.00 48.68 7 THR C O 1
ATOM 1639 N N . LEU C 1 8 ? 27.203 14.061 -18.423 1.00 47.36 8 LEU C N 1
ATOM 1640 C CA . LEU C 1 8 ? 27.651 15.433 -18.676 1.00 47.19 8 LEU C CA 1
ATOM 1641 C C . LEU C 1 8 ? 27.483 16.250 -17.395 1.00 46.12 8 LEU C C 1
ATOM 1642 O O . LEU C 1 8 ? 28.320 17.087 -17.062 1.00 47.84 8 LEU C O 1
ATOM 1647 N N . LEU C 1 9 ? 26.411 15.980 -16.660 1.00 45.74 9 LEU C N 1
ATOM 1648 C CA . LEU C 1 9 ? 26.186 16.659 -15.391 1.00 47.57 9 LEU C CA 1
ATOM 1649 C C . LEU C 1 9 ? 27.376 16.330 -14.474 1.00 44.44 9 LEU C C 1
ATOM 1650 O O . LEU C 1 9 ? 27.926 17.214 -13.815 1.00 41.74 9 LEU C O 1
ATOM 1655 N N . GLY C 1 10 ? 27.762 15.052 -14.443 1.00 44.49 10 GLY C N 1
ATOM 1656 C CA . GLY C 1 10 ? 28.882 14.628 -13.614 1.00 39.08 10 GLY C CA 1
ATOM 1657 C C . GLY C 1 10 ? 30.134 15.415 -13.944 1.00 36.47 10 GLY C C 1
ATOM 1658 O O . GLY C 1 10 ? 30.784 15.967 -13.063 1.00 38.37 10 GLY C O 1
ATOM 1659 N N . PHE C 1 11 ? 30.429 15.521 -15.234 1.00 36.74 11 PHE C N 1
ATOM 1660 C CA . PHE C 1 11 ? 31.602 16.247 -15.695 1.00 39.66 11 PHE C CA 1
ATOM 1661 C C . PHE C 1 11 ? 31.649 17.708 -15.289 1.00 37.68 11 PHE C C 1
ATOM 1662 O O . PHE C 1 11 ? 32.690 18.199 -14.859 1.00 32.78 11 PHE C O 1
ATOM 1670 N N . GLU C 1 12 ? 30.524 18.396 -15.419 1.00 39.04 12 GLU C N 1
ATOM 1671 C CA . GLU C 1 12 ? 30.459 19.802 -15.052 1.00 41.55 12 GLU C CA 1
ATOM 1672 C C . GLU C 1 12 ? 30.723 19.940 -13.562 1.00 39.02 12 GLU C C 1
ATOM 1673 O O . GLU C 1 12 ? 31.414 20.858 -13.126 1.00 37.32 12 GLU C O 1
ATOM 1679 N N . ILE C 1 13 ? 30.168 19.024 -12.776 1.00 39.23 13 ILE C N 1
ATOM 1680 C CA . ILE C 1 13 ? 30.401 19.072 -11.339 1.00 40.42 13 ILE C CA 1
ATOM 1681 C C . ILE C 1 13 ? 31.882 18.801 -11.056 1.00 38.84 13 ILE C C 1
ATOM 1682 O O . ILE C 1 13 ? 32.527 19.588 -10.358 1.00 37.45 13 ILE C O 1
ATOM 1687 N N . VAL C 1 14 ? 32.430 17.747 -11.676 1.00 40.82 14 VAL C N 1
ATOM 1688 C CA . VAL C 1 14 ? 33.848 17.403 -11.494 1.00 42.34 14 VAL C CA 1
ATOM 1689 C C . VAL C 1 14 ? 34.678 18.628 -11.802 1.00 40.38 14 VAL C C 1
ATOM 1690 O O . VAL C 1 14 ? 35.658 18.904 -11.122 1.00 43.57 14 VAL C O 1
ATOM 1694 N N . ALA C 1 15 ? 34.245 19.382 -12.809 1.00 42.47 15 ALA C N 1
ATOM 1695 C CA . ALA C 1 15 ? 34.943 20.585 -13.235 1.00 40.98 15 ALA C CA 1
ATOM 1696 C C . ALA C 1 15 ? 35.042 21.607 -12.115 1.00 42.57 15 ALA C C 1
ATOM 1697 O O . ALA C 1 15 ? 36.139 22.037 -11.764 1.00 45.33 15 ALA C O 1
ATOM 1699 N N . TYR C 1 16 ? 33.899 21.996 -11.553 1.00 41.57 16 TYR C N 1
ATOM 1700 C CA . TYR C 1 16 ? 33.886 22.984 -10.476 1.00 42.32 16 TYR C CA 1
ATOM 1701 C C . TYR C 1 16 ? 34.570 22.458 -9.222 1.00 41.96 16 TYR C C 1
ATOM 1702 O O . TYR C 1 16 ? 35.355 23.168 -8.599 1.00 39.62 16 TYR C O 1
ATOM 1711 N N . ALA C 1 17 ? 34.267 21.209 -8.871 1.00 39.97 17 ALA C N 1
ATOM 1712 C CA . ALA C 1 17 ? 34.850 20.571 -7.694 1.00 41.50 17 ALA C CA 1
ATOM 1713 C C . ALA C 1 17 ? 36.367 20.455 -7.825 1.00 40.35 17 ALA C C 1
ATOM 1714 O O . ALA C 1 17 ? 37.087 20.687 -6.865 1.00 38.95 17 ALA C O 1
ATOM 1716 N N . GLY C 1 18 ? 36.843 20.175 -9.037 1.00 39.72 18 GLY C N 1
ATOM 1717 C CA . GLY C 1 18 ? 38.276 20.060 -9.268 1.00 38.85 18 GLY C CA 1
ATOM 1718 C C . GLY C 1 18 ? 38.991 21.385 -9.071 1.00 40.06 18 GLY C C 1
ATOM 1719 O O . GLY C 1 18 ? 40.070 21.432 -8.485 1.00 37.28 18 GLY C O 1
ATOM 1720 N N . ASP C 1 19 ? 38.375 22.472 -9.534 1.00 39.33 19 ASP C N 1
ATOM 1721 C CA . ASP C 1 19 ? 38.945 23.805 -9.382 1.00 41.75 19 ASP C CA 1
ATOM 1722 C C . ASP C 1 19 ? 39.013 24.185 -7.910 1.00 35.71 19 ASP C C 1
ATOM 1723 O O . ASP C 1 19 ? 40.037 24.651 -7.413 1.00 37.64 19 ASP C O 1
ATOM 1728 N N . ALA C 1 20 ? 37.880 24.017 -7.234 1.00 37.53 20 ALA C N 1
ATOM 1729 C CA . ALA C 1 20 ? 37.743 24.358 -5.824 1.00 36.08 20 ALA C CA 1
ATOM 1730 C C . ALA C 1 20 ? 38.747 23.594 -5.000 1.00 33.03 20 ALA C C 1
ATOM 1731 O O . ALA C 1 20 ? 39.380 24.158 -4.105 1.00 35.71 20 ALA C O 1
ATOM 1733 N N . ARG C 1 21 ? 38.916 22.316 -5.333 1.00 33.85 21 ARG C N 1
ATOM 1734 C CA . ARG C 1 21 ? 39.879 21.465 -4.625 1.00 33.94 21 ARG C CA 1
ATOM 1735 C C . ARG C 1 21 ? 41.289 22.034 -4.781 1.00 30.64 21 ARG C C 1
ATOM 1736 O O . ARG C 1 21 ? 42.010 22.200 -3.806 1.00 32.16 21 ARG C O 1
ATOM 1744 N N . SER C 1 22 ? 41.673 22.361 -6.011 1.00 31.65 22 SER C N 1
ATOM 1745 C CA . SER C 1 22 ? 42.999 22.911 -6.288 1.00 29.91 22 SER C CA 1
ATOM 1746 C C . SER C 1 22 ? 43.274 24.166 -5.486 1.00 27.38 22 SER C C 1
ATOM 1747 O O . SER C 1 22 ? 44.341 24.325 -4.894 1.00 31.08 22 SER C O 1
ATOM 1750 N N . LYS C 1 23 ? 42.296 25.057 -5.434 1.00 32.18 23 LYS C N 1
ATOM 1751 C CA . LYS C 1 23 ? 42.471 26.287 -4.688 1.00 33.40 23 LYS C CA 1
ATOM 1752 C C . LYS C 1 23 ? 42.578 26.024 -3.193 1.00 32.19 23 LYS C C 1
ATOM 1753 O O . LYS C 1 23 ? 43.350 26.692 -2.511 1.00 33.87 23 LYS C O 1
ATOM 1759 N N . LEU C 1 24 ? 41.811 25.050 -2.697 1.00 30.01 24 LEU C N 1
ATOM 1760 C CA . LEU C 1 24 ? 41.861 24.693 -1.276 1.00 29.17 24 LEU C CA 1
ATOM 1761 C C . LEU C 1 24 ? 43.228 24.105 -0.915 1.00 28.29 24 LEU C C 1
ATOM 1762 O O . LEU C 1 24 ? 43.820 24.454 0.109 1.00 29.50 24 LEU C O 1
ATOM 1767 N N . LEU C 1 25 ? 43.758 23.241 -1.774 1.00 30.18 25 LEU C N 1
ATOM 1768 C CA . LEU C 1 25 ? 45.083 22.663 -1.512 1.00 27.67 25 LEU C CA 1
ATOM 1769 C C . LEU C 1 25 ? 46.164 23.749 -1.649 1.00 33.03 25 LEU C C 1
ATOM 1770 O O . LEU C 1 25 ? 47.132 23.792 -0.868 1.00 30.73 25 LEU C O 1
ATOM 1775 N N . GLU C 1 26 ? 45.968 24.659 -2.607 1.00 32.99 26 GLU C N 1
ATOM 1776 C CA . GLU C 1 26 ? 46.906 25.762 -2.805 1.00 35.41 26 GLU C CA 1
ATOM 1777 C C . GLU C 1 26 ? 46.818 26.665 -1.575 1.00 32.54 26 GLU C C 1
ATOM 1778 O O . GLU C 1 26 ? 47.832 27.164 -1.082 1.00 33.38 26 GLU C O 1
ATOM 1784 N N . ALA C 1 27 ? 45.602 26.847 -1.056 1.00 31.86 27 ALA C N 1
ATOM 1785 C CA . ALA C 1 27 ? 45.421 27.678 0.143 1.00 37.40 27 ALA C CA 1
ATOM 1786 C C . ALA C 1 27 ? 46.198 27.100 1.324 1.00 37.18 27 ALA C C 1
ATOM 1787 O O . ALA C 1 27 ? 46.875 27.834 2.049 1.00 38.84 27 ALA C O 1
ATOM 1789 N N . LEU C 1 28 ? 46.092 25.783 1.515 1.00 38.21 28 LEU C N 1
ATOM 1790 C CA . LEU C 1 28 ? 46.807 25.099 2.588 1.00 37.10 28 LEU C CA 1
ATOM 1791 C C . LEU C 1 28 ? 48.298 25.300 2.394 1.00 38.39 28 LEU C C 1
ATOM 1792 O O . LEU C 1 28 ? 49.032 25.514 3.364 1.00 36.69 28 LEU C O 1
ATOM 1797 N N . LYS C 1 29 ? 48.742 25.227 1.139 1.00 38.09 29 LYS C N 1
ATOM 1798 C CA . LYS C 1 29 ? 50.156 25.436 0.823 1.00 43.54 29 LYS C CA 1
ATOM 1799 C C . LYS C 1 29 ? 50.579 26.848 1.251 1.00 36.46 29 LYS C C 1
ATOM 1800 O O . LYS C 1 29 ? 51.602 27.020 1.891 1.00 42.69 29 LYS C O 1
ATOM 1806 N N . ALA C 1 30 ? 49.760 27.839 0.917 1.00 40.61 30 ALA C N 1
ATOM 1807 C CA . ALA C 1 30 ? 50.028 29.243 1.255 1.00 41.72 30 ALA C CA 1
ATOM 1808 C C . ALA C 1 30 ? 50.088 29.424 2.763 1.00 42.73 30 ALA C C 1
ATOM 1809 O O . ALA C 1 30 ? 50.990 30.086 3.287 1.00 42.60 30 ALA C O 1
ATOM 1811 N N . ALA C 1 31 ? 49.106 28.852 3.455 1.00 42.32 31 ALA C N 1
ATOM 1812 C CA . ALA C 1 31 ? 49.061 28.932 4.906 1.00 42.52 31 ALA C CA 1
ATOM 1813 C C . ALA C 1 31 ? 50.306 28.260 5.509 1.00 41.21 31 ALA C C 1
ATOM 1814 O O . ALA C 1 31 ? 50.858 28.737 6.490 1.00 42.06 31 ALA C O 1
ATOM 1816 N N . GLU C 1 32 ? 50.773 27.184 4.887 1.00 40.82 32 GLU C N 1
ATOM 1817 C CA . GLU C 1 32 ? 51.959 26.491 5.377 1.00 44.32 32 GLU C CA 1
ATOM 1818 C C . GLU C 1 32 ? 53.174 27.425 5.273 1.00 50.30 32 GLU C C 1
ATOM 1819 O O . GLU C 1 32 ? 54.018 27.450 6.166 1.00 52.35 32 GLU C O 1
ATOM 1825 N N . ASN C 1 33 ? 53.222 28.214 4.198 1.00 53.20 33 ASN C N 1
ATOM 1826 C CA . ASN C 1 33 ? 54.314 29.153 3.951 1.00 56.54 33 ASN C CA 1
ATOM 1827 C C . ASN C 1 33 ? 54.172 30.496 4.663 1.00 57.21 33 ASN C C 1
ATOM 1828 O O . ASN C 1 33 ? 55.016 31.376 4.500 1.00 60.55 33 ASN C O 1
ATOM 1833 N N . GLY C 1 34 ? 53.111 30.650 5.449 1.00 58.11 34 GLY C N 1
ATOM 1834 C CA . GLY C 1 34 ? 52.899 31.889 6.177 1.00 58.06 34 GLY C CA 1
ATOM 1835 C C . GLY C 1 34 ? 52.161 32.972 5.412 1.00 58.24 34 GLY C C 1
ATOM 1836 O O . GLY C 1 34 ? 51.805 33.992 5.994 1.00 59.51 34 GLY C O 1
ATOM 1837 N N . ASP C 1 35 ? 51.921 32.766 4.120 1.00 57.64 35 ASP C N 1
ATOM 1838 C CA . ASP C 1 35 ? 51.208 33.758 3.323 1.00 55.49 35 ASP C CA 1
ATOM 1839 C C . ASP C 1 35 ? 49.713 33.561 3.574 1.00 53.32 35 ASP C C 1
ATOM 1840 O O . ASP C 1 35 ? 48.986 33.052 2.723 1.00 51.15 35 ASP C O 1
ATOM 1845 N N . PHE C 1 36 ? 49.261 33.997 4.745 1.00 50.79 36 PHE C N 1
ATOM 1846 C CA . PHE C 1 36 ? 47.865 33.857 5.146 1.00 49.31 36 PHE C CA 1
ATOM 1847 C C . PHE C 1 36 ? 46.848 34.635 4.331 1.00 50.01 36 PHE C C 1
ATOM 1848 O O . PHE C 1 36 ? 45.697 34.218 4.212 1.00 50.99 36 PHE C O 1
ATOM 1856 N N . ALA C 1 37 ? 47.266 35.754 3.751 1.00 51.61 37 ALA C N 1
ATOM 1857 C CA . ALA C 1 37 ? 46.364 36.569 2.944 1.00 47.99 37 ALA C CA 1
ATOM 1858 C C . ALA C 1 37 ? 46.006 35.797 1.690 1.00 43.97 37 ALA C C 1
ATOM 1859 O O . ALA C 1 37 ? 44.837 35.700 1.321 1.00 44.16 37 ALA C O 1
ATOM 1861 N N . LYS C 1 38 ? 47.023 35.237 1.042 1.00 45.99 38 LYS C N 1
ATOM 1862 C CA . LYS C 1 38 ? 46.821 34.448 -0.174 1.00 46.09 38 LYS C CA 1
ATOM 1863 C C . LYS C 1 38 ? 45.880 33.277 0.143 1.00 44.38 38 LYS C C 1
ATOM 1864 O O . LYS C 1 38 ? 44.918 33.036 -0.584 1.00 41.60 38 LYS C O 1
ATOM 1870 N N . ALA C 1 39 ? 46.110 32.617 1.278 1.00 43.27 39 ALA C N 1
ATOM 1871 C CA . ALA C 1 39 ? 45.278 31.485 1.690 1.00 46.68 39 ALA C CA 1
ATOM 1872 C C . ALA C 1 39 ? 43.802 31.872 1.764 1.00 46.97 39 ALA C C 1
ATOM 1873 O O . ALA C 1 39 ? 42.948 31.194 1.186 1.00 47.62 39 ALA C O 1
ATOM 1875 N N . ASP C 1 40 ? 43.505 32.976 2.443 1.00 48.44 40 ASP C N 1
ATOM 1876 C CA . ASP C 1 40 ? 42.123 33.434 2.569 1.00 50.11 40 ASP C CA 1
ATOM 1877 C C . ASP C 1 40 ? 41.525 33.743 1.206 1.00 49.61 40 ASP C C 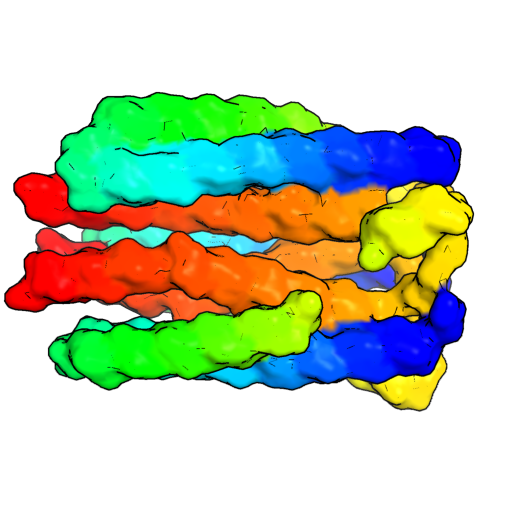1
ATOM 1878 O O . ASP C 1 40 ? 40.381 33.365 0.918 1.00 50.36 40 ASP C O 1
ATOM 1883 N N . SER C 1 41 ? 42.314 34.405 0.367 1.00 46.45 41 SER C N 1
ATOM 1884 C CA . SER C 1 41 ? 41.881 34.753 -0.976 1.00 48.11 41 SER C CA 1
ATOM 1885 C C . SER C 1 41 ? 41.644 33.488 -1.783 1.00 43.75 41 SER C C 1
ATOM 1886 O O . SER C 1 41 ? 40.663 33.393 -2.516 1.00 46.97 41 SER C O 1
ATOM 1889 N N . LEU C 1 42 ? 42.536 32.509 -1.653 1.00 44.11 42 LEU C N 1
ATOM 1890 C CA . LEU C 1 42 ? 42.361 31.254 -2.393 1.00 45.34 42 LEU C CA 1
ATOM 1891 C C . LEU C 1 42 ? 41.115 30.503 -1.897 1.00 42.02 42 LEU C C 1
ATOM 1892 O O . LEU C 1 42 ? 40.369 29.906 -2.687 1.00 41.43 42 LEU C O 1
ATOM 1897 N N . VAL C 1 43 ? 40.843 30.608 -0.599 1.00 42.26 43 VAL C N 1
ATOM 1898 C CA . VAL C 1 43 ? 39.684 29.943 -0.032 1.00 42.43 43 VAL C CA 1
ATOM 1899 C C . VAL C 1 43 ? 38.397 30.565 -0.572 1.00 43.49 43 VAL C C 1
ATOM 1900 O O . VAL C 1 43 ? 37.459 29.842 -0.896 1.00 39.85 43 VAL C O 1
ATOM 1904 N N . VAL C 1 44 ? 38.362 31.897 -0.691 1.00 47.52 44 VAL C N 1
ATOM 1905 C CA . VAL C 1 44 ? 37.162 32.565 -1.201 1.00 48.93 44 VAL C CA 1
ATOM 1906 C C . VAL C 1 44 ? 36.917 32.126 -2.636 1.00 46.84 44 VAL C C 1
ATOM 1907 O O . VAL C 1 44 ? 35.790 31.794 -3.003 1.00 48.76 44 VAL C O 1
ATOM 1911 N N . GLU C 1 45 ? 37.990 32.033 -3.416 1.00 51.09 45 GLU C N 1
ATOM 1912 C CA . GLU C 1 45 ? 37.880 31.585 -4.797 1.00 51.29 45 GLU C CA 1
ATOM 1913 C C . GLU C 1 45 ? 37.345 30.154 -4.832 1.00 49.65 45 GLU C C 1
ATOM 1914 O O . GLU C 1 45 ? 36.530 29.821 -5.686 1.00 51.89 45 GLU C O 1
ATOM 1920 N N . ALA C 1 46 ? 37.797 29.306 -3.906 1.00 48.01 46 ALA C N 1
ATOM 1921 C CA . ALA C 1 46 ? 37.313 27.924 -3.861 1.00 45.67 46 ALA C CA 1
ATOM 1922 C C . ALA C 1 46 ? 35.819 27.961 -3.562 1.00 45.17 46 ALA C C 1
ATOM 1923 O O . ALA C 1 46 ? 35.026 27.250 -4.198 1.00 42.62 46 ALA C O 1
ATOM 1925 N N . GLY C 1 47 ? 35.447 28.820 -2.610 1.00 42.83 47 GLY C N 1
ATOM 1926 C CA . GLY C 1 47 ? 34.048 28.973 -2.235 1.00 43.91 47 GLY C CA 1
ATOM 1927 C C . GLY C 1 47 ? 33.204 29.317 -3.447 1.00 42.92 47 GLY C C 1
ATOM 1928 O O . GLY C 1 47 ? 32.120 28.767 -3.626 1.00 45.78 47 GLY C O 1
ATOM 1929 N N . SER C 1 48 ? 33.747 30.148 -4.334 1.00 44.88 48 SER C N 1
ATOM 1930 C CA . SER C 1 48 ? 33.033 30.543 -5.548 1.00 47.52 48 SER C CA 1
ATOM 1931 C C . SER C 1 48 ? 32.764 29.340 -6.461 1.00 50.62 48 SER C C 1
ATOM 1932 O O . SER C 1 48 ? 31.625 29.128 -6.902 1.00 46.83 48 SER C O 1
ATOM 1935 N N . CYS C 1 49 ? 33.799 28.534 -6.710 1.00 48.11 49 CYS C N 1
ATOM 1936 C CA . CYS C 1 49 ? 33.657 27.359 -7.570 1.00 49.79 49 CYS C CA 1
ATOM 1937 C C . CYS C 1 49 ? 32.600 26.415 -7.004 1.00 49.44 49 CYS C C 1
ATOM 1938 O O . CYS C 1 49 ? 31.779 25.851 -7.738 1.00 50.80 49 CYS C O 1
ATOM 1941 N N . ILE C 1 50 ? 32.615 26.259 -5.686 1.00 51.96 50 ILE C N 1
ATOM 1942 C CA . ILE C 1 50 ? 31.668 25.383 -5.021 1.00 49.33 50 ILE C CA 1
ATOM 1943 C C . ILE C 1 50 ? 30.263 25.943 -5.160 1.00 53.84 50 ILE C C 1
ATOM 1944 O O . ILE C 1 50 ? 29.312 25.194 -5.420 1.00 51.82 50 ILE C O 1
ATOM 1949 N N . ALA C 1 51 ? 30.145 27.263 -5.031 1.00 56.28 51 ALA C N 1
ATOM 1950 C CA . ALA C 1 51 ? 28.848 27.927 -5.139 1.00 62.40 51 ALA C CA 1
ATOM 1951 C C . ALA C 1 51 ? 28.115 27.547 -6.423 1.00 64.56 51 ALA C C 1
ATOM 1952 O O . ALA C 1 51 ? 26.915 27.273 -6.400 1.00 64.82 51 ALA C O 1
ATOM 1954 N N . GLU C 1 52 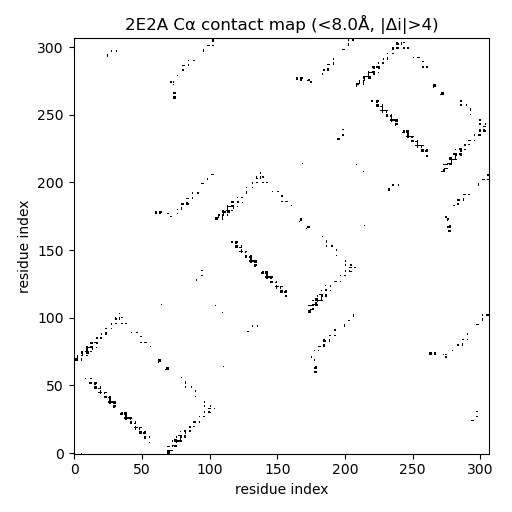? 28.858 27.454 -7.522 1.00 67.31 52 GLU C N 1
ATOM 1955 C CA . GLU C 1 52 ? 28.269 27.122 -8.809 1.00 70.53 52 GLU C CA 1
ATOM 1956 C C . GLU C 1 52 ? 28.078 25.644 -9.097 1.00 71.74 52 GLU C C 1
ATOM 1957 O O . GLU C 1 52 ? 27.342 25.282 -10.013 1.00 73.22 52 GLU C O 1
ATOM 1963 N N . ALA C 1 53 ? 28.736 24.786 -8.329 1.00 74.07 53 ALA C N 1
ATOM 1964 C CA . ALA C 1 53 ? 28.580 23.349 -8.525 1.00 76.48 53 ALA C CA 1
ATOM 1965 C C . ALA C 1 53 ? 27.149 22.972 -8.129 1.00 78.56 53 ALA C C 1
ATOM 1966 O O . ALA C 1 53 ? 26.475 22.205 -8.821 1.00 79.19 53 ALA C O 1
ATOM 1968 N N . HIS C 1 54 ? 26.681 23.564 -7.034 1.00 80.65 54 HIS C N 1
ATOM 1969 C CA . HIS C 1 54 ? 25.332 23.329 -6.534 1.00 81.16 54 HIS C CA 1
ATOM 1970 C C . HIS C 1 54 ? 24.303 23.814 -7.557 1.00 81.67 54 HIS C C 1
ATOM 1971 O O . HIS C 1 54 ? 23.258 24.357 -7.203 1.00 79.29 54 HIS C O 1
ATOM 1978 N N . MET C 1 60 ? 18.212 16.072 -7.170 1.00 65.24 60 MET C N 1
ATOM 1979 C CA . MET C 1 60 ? 18.332 14.627 -7.355 1.00 66.55 60 MET C CA 1
ATOM 1980 C C . MET C 1 60 ? 17.365 13.877 -6.446 1.00 63.08 60 MET C C 1
ATOM 1981 O O . MET C 1 60 ? 16.450 13.206 -6.923 1.00 63.84 60 MET C O 1
ATOM 1986 N N . LEU C 1 61 ? 17.569 14.007 -5.137 1.00 58.82 61 LEU C N 1
ATOM 1987 C CA . LEU C 1 61 ? 16.722 13.345 -4.151 1.00 53.87 61 LEU C CA 1
ATOM 1988 C C . LEU C 1 61 ? 15.254 13.694 -4.374 1.00 49.73 61 LEU C C 1
ATOM 1989 O O . LEU C 1 61 ? 14.393 12.802 -4.422 1.00 40.02 61 LEU C O 1
ATOM 1994 N N . ALA C 1 62 ? 14.985 14.988 -4.540 1.00 45.99 62 ALA C N 1
ATOM 1995 C CA . ALA C 1 62 ? 13.631 15.465 -4.800 1.00 47.51 62 ALA C CA 1
ATOM 1996 C C . ALA C 1 62 ? 13.173 14.922 -6.157 1.00 44.93 62 ALA C C 1
ATOM 1997 O O . ALA C 1 62 ? 12.057 14.456 -6.288 1.00 42.10 62 ALA C O 1
ATOM 1999 N N . ARG C 1 63 ? 14.061 14.942 -7.146 1.00 50.68 63 ARG C N 1
ATOM 2000 C CA . ARG C 1 63 ? 13.739 14.419 -8.475 1.00 55.24 63 ARG C CA 1
ATOM 2001 C C . ARG C 1 63 ? 13.347 12.947 -8.367 1.00 54.62 63 ARG C C 1
ATOM 2002 O O . ARG C 1 63 ? 12.306 12.542 -8.886 1.00 55.81 63 ARG C O 1
ATOM 2010 N N . GLU C 1 64 ? 14.171 12.148 -7.684 1.00 49.55 64 GLU C N 1
ATOM 2011 C CA . GLU C 1 64 ? 13.869 10.733 -7.514 1.00 48.12 64 GLU C CA 1
ATOM 2012 C C . GLU C 1 64 ? 12.563 10.555 -6.763 1.00 50.67 64 GLU C C 1
ATOM 2013 O O . GLU C 1 64 ? 11.780 9.654 -7.067 1.00 50.04 64 GLU C O 1
ATOM 2019 N N . ALA C 1 65 ? 12.349 11.383 -5.751 1.00 50.99 65 ALA C N 1
ATOM 2020 C CA . ALA C 1 65 ? 11.129 11.298 -4.975 1.00 57.68 65 ALA C CA 1
ATOM 2021 C C . ALA C 1 65 ? 9.924 11.756 -5.817 1.00 61.69 65 ALA C C 1
ATOM 2022 O O . ALA C 1 65 ? 8.838 11.195 -5.691 1.00 63.90 65 ALA C O 1
ATOM 2024 N N . SER C 1 66 ? 10.150 12.668 -6.770 1.00 68.04 66 SER C N 1
ATOM 2025 C CA . SER C 1 66 ? 9.060 13.186 -7.619 1.00 70.24 66 SER C CA 1
ATOM 2026 C C . SER C 1 66 ? 8.610 12.111 -8.624 1.00 75.62 66 SER C C 1
ATOM 2027 O O . SER C 1 66 ? 7.921 12.403 -9.611 1.00 74.55 66 SER C O 1
ATOM 2030 N N . GLY C 1 67 ? 8.974 10.864 -8.311 1.00 79.56 67 GLY C N 1
ATOM 2031 C CA . GLY C 1 67 ? 8.667 9.692 -9.114 1.00 83.43 67 GLY C CA 1
ATOM 2032 C C . GLY C 1 67 ? 9.577 8.549 -8.698 1.00 84.48 67 GLY C C 1
ATOM 2033 O O . GLY C 1 67 ? 9.382 7.948 -7.636 1.00 84.16 67 GLY C O 1
ATOM 2034 N N . GLU C 1 68 ? 10.559 8.270 -9.562 1.00 85.30 68 GLU C N 1
ATOM 2035 C CA . GLU C 1 68 ? 11.601 7.234 -9.413 1.00 84.69 68 GLU C CA 1
ATOM 2036 C C . GLU C 1 68 ? 12.787 7.684 -10.305 1.00 82.06 68 GLU C C 1
ATOM 2037 O O . GLU C 1 68 ? 13.696 8.343 -9.814 1.00 82.60 68 GLU C O 1
ATOM 2043 N N . GLU C 1 69 ? 12.777 7.295 -11.585 1.00 79.53 69 GLU C N 1
ATOM 2044 C CA . GLU C 1 69 ? 13.758 7.695 -12.610 1.00 75.49 69 GLU C CA 1
ATOM 2045 C C . GLU C 1 69 ? 15.277 7.798 -12.309 1.00 73.09 69 GLU C C 1
ATOM 2046 O O . GLU C 1 69 ? 15.807 7.164 -11.388 1.00 74.29 69 GLU C O 1
ATOM 2052 N N . LEU C 1 70 ? 15.940 8.645 -13.104 1.00 69.30 70 LEU C N 1
ATOM 2053 C CA . LEU C 1 70 ? 17.367 8.939 -13.015 1.00 64.70 70 LEU C CA 1
ATOM 2054 C C . LEU C 1 70 ? 18.244 7.743 -13.307 1.00 63.38 70 LEU C C 1
ATOM 2055 O O . LEU C 1 70 ? 18.278 6.772 -12.549 1.00 66.78 70 LEU C O 1
ATOM 2060 N N . PRO C 1 71 ? 18.959 7.776 -14.438 1.00 58.16 71 PRO C N 1
ATOM 2061 C CA . PRO C 1 71 ? 19.846 6.682 -14.832 1.00 54.82 71 PRO C CA 1
ATOM 2062 C C . PRO C 1 71 ? 21.198 6.686 -14.116 1.00 52.33 71 PRO C C 1
ATOM 2063 O O . PRO C 1 71 ? 21.813 7.737 -13.911 1.00 50.82 71 PRO C O 1
ATOM 2067 N N . TYR C 1 72 ? 21.629 5.504 -13.691 1.00 48.75 72 TYR C N 1
ATOM 2068 C CA . TYR C 1 72 ? 22.890 5.354 -12.981 1.00 42.22 72 TYR C CA 1
ATOM 2069 C C . TYR C 1 72 ? 24.072 5.780 -13.845 1.00 41.19 72 TYR C C 1
ATOM 2070 O O . TYR C 1 72 ? 24.185 5.382 -15.005 1.00 39.63 72 TYR C O 1
ATOM 2079 N N . SER C 1 73 ? 24.922 6.623 -13.270 1.00 36.45 73 SER C N 1
ATOM 2080 C CA . SER C 1 73 ? 26.104 7.118 -13.942 1.00 35.79 73 SER C CA 1
ATOM 2081 C C . SER C 1 73 ? 27.238 7.193 -12.938 1.00 37.29 73 SER C C 1
ATOM 2082 O O . SER C 1 73 ? 27.149 7.932 -11.953 1.00 40.03 73 SER C O 1
ATOM 2085 N N . VAL C 1 74 ? 28.289 6.416 -13.174 1.00 33.27 74 VAL C N 1
ATOM 2086 C CA . VAL C 1 74 ? 29.446 6.451 -12.298 1.00 37.46 74 VAL C CA 1
ATOM 2087 C C . VAL C 1 74 ? 30.097 7.850 -12.331 1.00 35.50 74 VAL C C 1
ATOM 2088 O O . VAL C 1 74 ? 30.549 8.324 -11.299 1.00 36.22 74 VAL C O 1
ATOM 2092 N N . THR C 1 75 ? 30.128 8.501 -13.495 1.00 32.78 75 THR C N 1
ATOM 2093 C CA . THR C 1 75 ? 30.689 9.852 -13.605 1.00 34.68 75 THR C CA 1
ATOM 2094 C C . THR C 1 75 ? 29.873 10.831 -12.757 1.00 32.28 75 THR C C 1
ATOM 2095 O O . THR C 1 75 ? 30.424 11.732 -12.121 1.00 27.81 75 THR C O 1
ATOM 2099 N N . MET C 1 76 ? 28.556 10.652 -12.729 1.00 30.12 76 MET C N 1
ATOM 2100 C CA . MET C 1 76 ? 27.712 11.545 -11.922 1.00 33.33 76 MET C CA 1
ATOM 2101 C C . MET C 1 76 ? 28.008 11.320 -10.429 1.00 32.96 76 MET C C 1
ATOM 2102 O O . MET C 1 76 ? 28.141 12.287 -9.671 1.00 33.68 76 MET C O 1
ATOM 2107 N N . MET C 1 77 ? 28.167 10.077 -9.979 1.00 36.33 77 MET C N 1
ATOM 2108 C CA . MET C 1 77 ? 28.468 9.893 -8.559 1.00 40.51 77 MET C CA 1
ATOM 2109 C C . MET C 1 77 ? 29.888 10.354 -8.244 1.00 35.91 77 MET C C 1
ATOM 2110 O O . MET C 1 77 ? 30.135 10.882 -7.173 1.00 32.61 77 MET C O 1
ATOM 2115 N N . HIS C 1 78 ? 30.783 10.228 -9.223 1.00 33.01 78 HIS C N 1
ATOM 2116 C CA . HIS C 1 78 ? 32.172 10.637 -9.046 1.00 34.94 78 HIS C CA 1
ATOM 2117 C C . HIS C 1 78 ? 32.151 12.168 -8.848 1.00 33.57 78 HIS C C 1
ATOM 2118 O O . HIS C 1 78 ? 32.751 12.692 -7.903 1.00 33.01 78 HIS C O 1
ATOM 2125 N N . GLY C 1 79 ? 31.380 12.872 -9.677 1.00 34.76 79 GLY C N 1
ATOM 2126 C CA . GLY C 1 79 ? 31.278 14.320 -9.564 1.00 33.78 79 GLY C CA 1
ATOM 2127 C C . GLY C 1 79 ? 30.733 14.723 -8.205 1.00 32.67 79 GLY C C 1
ATOM 2128 O O . GLY C 1 79 ? 31.280 15.607 -7.558 1.00 38.69 79 GLY C O 1
ATOM 2129 N N . GLN C 1 80 ? 29.657 14.074 -7.759 1.00 34.65 80 GLN C N 1
ATOM 2130 C CA . GLN C 1 80 ? 29.049 14.359 -6.442 1.00 37.85 80 GLN C CA 1
ATOM 2131 C C . GLN C 1 80 ? 30.063 14.079 -5.327 1.00 38.85 80 GLN C C 1
ATOM 2132 O O . GLN C 1 80 ? 30.271 14.882 -4.406 1.00 40.75 80 GLN C O 1
ATOM 2138 N N . LEU C 1 81 ? 30.685 12.911 -5.410 1.00 37.22 81 LEU C N 1
ATOM 2139 C CA . LEU C 1 81 ? 31.679 12.514 -4.422 1.00 35.17 81 LEU C CA 1
ATOM 2140 C C . LEU C 1 81 ? 32.810 13.522 -4.339 1.00 35.29 81 LEU C C 1
ATOM 2141 O O . LEU C 1 81 ? 33.200 13.948 -3.243 1.00 33.58 81 LEU C O 1
ATOM 2146 N N . HIS C 1 82 ? 33.312 13.929 -5.504 1.00 35.21 82 HIS C N 1
ATOM 2147 C CA . HIS C 1 82 ? 34.387 14.911 -5.560 1.00 35.25 82 HIS C CA 1
ATOM 2148 C C . HIS C 1 82 ? 33.886 16.194 -4.913 1.00 35.76 82 HIS C C 1
ATOM 2149 O O . HIS C 1 82 ? 34.557 16.764 -4.052 1.00 39.70 82 HIS C O 1
ATOM 2156 N N . LEU C 1 83 ? 32.692 16.632 -5.301 1.00 32.49 83 LEU C N 1
ATOM 2157 C CA . LEU C 1 83 ? 32.134 17.856 -4.729 1.00 35.01 83 LEU C CA 1
ATOM 2158 C C . LEU C 1 83 ? 32.011 17.787 -3.199 1.00 30.55 83 LEU C C 1
ATOM 2159 O O . LEU C 1 83 ? 32.438 18.699 -2.503 1.00 28.08 83 LEU C O 1
ATOM 2164 N N . MET C 1 84 ? 31.427 16.703 -2.693 1.00 34.81 84 MET C N 1
ATOM 2165 C CA . MET C 1 84 ? 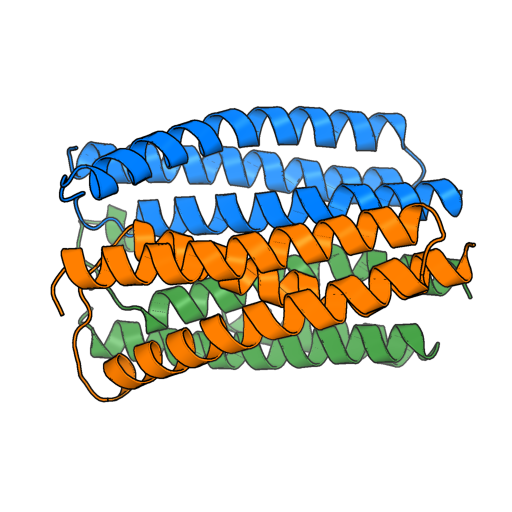31.256 16.514 -1.252 1.00 36.87 84 MET C CA 1
ATOM 2166 C C . MET C 1 84 ? 32.562 16.433 -0.477 1.00 36.49 84 MET C C 1
ATOM 2167 O O . MET C 1 84 ? 32.689 17.033 0.596 1.00 34.33 84 MET C O 1
ATOM 2172 N N . THR C 1 85 ? 33.534 15.682 -0.994 1.00 35.04 85 THR C N 1
ATOM 2173 C CA . THR C 1 85 ? 34.815 15.605 -0.290 1.00 35.33 85 THR C CA 1
ATOM 2174 C C . THR C 1 85 ? 35.502 16.971 -0.326 1.00 33.75 85 THR C C 1
ATOM 2175 O O . THR C 1 85 ? 36.162 17.363 0.628 1.00 34.65 85 THR C O 1
ATOM 2179 N N . THR C 1 86 ? 35.313 17.707 -1.415 1.00 32.78 86 THR C N 1
ATOM 2180 C CA . THR C 1 86 ? 35.903 19.041 -1.545 1.00 35.42 86 THR C CA 1
ATOM 2181 C C . THR C 1 86 ? 35.227 20.034 -0.586 1.00 35.85 86 THR C C 1
ATOM 2182 O O . THR C 1 86 ? 35.883 20.914 -0.020 1.00 32.35 86 THR C O 1
ATOM 2186 N N . ILE C 1 87 ? 33.914 19.879 -0.409 1.00 36.47 87 ILE C N 1
ATOM 2187 C CA . ILE C 1 87 ? 33.154 20.721 0.520 1.00 35.27 87 ILE C CA 1
ATOM 2188 C C . ILE C 1 87 ? 33.602 20.383 1.954 1.00 33.66 87 ILE C C 1
ATOM 2189 O O . ILE C 1 87 ? 33.727 21.277 2.812 1.00 32.37 87 ILE C O 1
ATOM 2194 N N . LEU C 1 88 ? 33.887 19.101 2.207 1.00 32.19 88 LEU C N 1
ATOM 2195 C CA . LEU C 1 88 ? 34.337 18.701 3.546 1.00 30.05 88 LEU C CA 1
ATOM 2196 C C . LEU C 1 88 ? 35.621 19.460 3.827 1.00 29.06 88 LEU C C 1
ATOM 2197 O O . LEU C 1 88 ? 35.806 19.995 4.918 1.00 35.51 88 LEU C O 1
ATOM 2202 N N . LEU C 1 89 ? 36.482 19.554 2.816 1.00 29.44 89 LEU C N 1
ATOM 2203 C CA . LEU C 1 89 ? 37.750 20.271 2.956 1.00 34.32 89 LEU C CA 1
ATOM 2204 C C . LEU C 1 89 ? 37.489 21.754 3.202 1.00 33.76 89 LEU C C 1
ATOM 2205 O O . LEU C 1 89 ? 38.086 22.345 4.098 1.00 35.60 89 LEU C O 1
ATOM 2210 N N . LYS C 1 90 ? 36.585 22.341 2.420 1.00 33.98 90 LYS C N 1
ATOM 2211 C CA . LYS C 1 90 ? 36.225 23.744 2.592 1.00 40.14 90 LYS C CA 1
ATOM 2212 C C . LYS C 1 90 ? 35.686 23.946 4.016 1.00 39.65 90 LYS C C 1
ATOM 2213 O O . LYS C 1 90 ? 35.981 24.955 4.665 1.00 42.90 90 LYS C O 1
ATOM 2219 N N . ASP C 1 91 ? 34.935 22.964 4.511 1.00 39.23 91 ASP C N 1
ATOM 2220 C CA . ASP C 1 91 ? 34.357 23.054 5.851 1.00 39.85 91 ASP C CA 1
ATOM 2221 C C . ASP C 1 91 ? 35.322 22.925 7.014 1.00 40.37 91 ASP C C 1
ATOM 2222 O O . ASP C 1 91 ? 34.965 23.248 8.149 1.00 45.86 91 ASP C O 1
ATOM 2227 N N . VAL C 1 92 ? 36.555 22.508 6.750 1.00 38.02 92 VAL C N 1
ATOM 2228 C CA . VAL C 1 92 ? 37.501 22.394 7.832 1.00 35.27 92 VAL C CA 1
ATOM 2229 C C . VAL C 1 92 ? 38.776 23.184 7.581 1.00 39.95 92 VAL C C 1
ATOM 2230 O O . VAL C 1 92 ? 39.611 23.322 8.477 1.00 39.09 92 VAL C O 1
ATOM 2234 N N . ILE C 1 93 ? 38.905 23.743 6.384 1.00 38.69 93 ILE C N 1
ATOM 2235 C CA . ILE C 1 93 ? 40.109 24.473 6.057 1.00 37.87 93 ILE C CA 1
ATOM 2236 C C . ILE C 1 93 ? 40.360 25.667 6.964 1.00 36.35 93 ILE C C 1
ATOM 2237 O O . ILE C 1 93 ? 41.507 25.993 7.238 1.00 36.65 93 ILE C O 1
ATOM 2242 N N . HIS C 1 94 ? 39.294 26.265 7.494 1.00 37.40 94 HIS C N 1
ATOM 2243 C CA . HIS C 1 94 ? 39.449 27.404 8.393 1.00 41.56 94 HIS C CA 1
ATOM 2244 C C . HIS C 1 94 ? 40.305 26.984 9.572 1.00 39.68 94 HIS C C 1
ATOM 2245 O O . HIS C 1 94 ? 41.209 27.704 9.980 1.00 40.33 94 HIS C O 1
ATOM 2252 N N . HIS C 1 95 ? 40.042 25.785 10.080 1.00 39.04 95 HIS C N 1
ATOM 2253 C CA . HIS C 1 95 ? 40.768 25.269 11.227 1.00 34.70 95 HIS C CA 1
ATOM 2254 C C . HIS C 1 95 ? 42.205 24.925 10.924 1.00 36.55 95 HIS C C 1
ATOM 2255 O O . HIS C 1 95 ? 43.081 25.231 11.722 1.00 35.91 95 HIS C O 1
ATOM 2262 N N . LEU C 1 96 ? 42.455 24.312 9.768 1.00 34.32 96 LEU C N 1
ATOM 2263 C CA . LEU C 1 96 ? 43.823 23.978 9.402 1.00 34.03 96 LEU C CA 1
ATOM 2264 C C . LEU C 1 96 ? 44.653 25.253 9.304 1.00 35.98 96 LEU C C 1
ATOM 2265 O O . LEU C 1 96 ? 45.776 25.309 9.825 1.00 31.53 96 LEU C O 1
ATOM 2270 N N . ILE C 1 97 ? 44.092 26.267 8.640 1.00 35.88 97 ILE C N 1
ATOM 2271 C CA . ILE C 1 97 ? 44.770 27.560 8.490 1.00 40.54 97 ILE C CA 1
ATOM 2272 C C . ILE C 1 97 ? 44.963 28.210 9.863 1.00 39.99 97 ILE C C 1
ATOM 2273 O O . ILE C 1 97 ? 46.067 28.638 10.191 1.00 43.07 97 ILE C O 1
ATOM 2278 N N . GLU C 1 98 ? 43.902 28.235 10.674 1.00 39.67 98 GLU C N 1
ATOM 2279 C CA . GLU C 1 98 ? 43.967 28.811 12.018 1.00 38.97 98 GLU C CA 1
ATOM 2280 C C . GLU C 1 98 ? 45.072 28.149 12.842 1.00 39.58 98 GLU C C 1
ATOM 2281 O O . GLU C 1 98 ? 45.849 28.828 13.502 1.00 36.85 98 GLU C O 1
ATOM 2287 N N . LEU C 1 99 ? 45.172 26.828 12.761 1.00 38.77 99 LEU C N 1
ATOM 2288 C CA . LEU C 1 99 ? 46.219 26.114 13.489 1.00 38.73 99 LEU C CA 1
ATOM 2289 C C . LEU C 1 99 ? 47.601 26.514 12.979 1.00 38.34 99 LEU C C 1
ATOM 2290 O O . LEU C 1 99 ? 48.566 26.536 13.740 1.00 38.27 99 LEU C O 1
ATOM 2295 N N . TYR C 1 100 ? 47.705 26.837 11.694 1.00 40.89 100 TYR C N 1
ATOM 2296 C CA . TYR C 1 100 ? 48.987 27.276 11.153 1.00 43.71 100 TYR C CA 1
ATOM 2297 C C . TYR C 1 100 ? 49.333 28.653 11.741 1.00 45.28 100 TYR C C 1
ATOM 2298 O O . TYR C 1 100 ? 50.450 28.866 12.194 1.00 48.11 100 TYR C O 1
ATOM 2307 N N . LYS C 1 101 ? 48.362 29.564 11.768 1.00 45.93 101 LYS C N 1
ATOM 2308 C CA . LYS C 1 101 ? 48.572 30.906 12.335 1.00 51.63 101 LYS C CA 1
ATOM 2309 C C . LYS C 1 101 ? 49.060 30.810 13.775 1.00 53.15 101 LYS C C 1
ATOM 2310 O O . LYS C 1 101 ? 50.122 31.343 14.127 1.00 54.85 101 LYS C O 1
ATOM 2316 N N . ARG C 1 102 ? 48.281 30.121 14.603 1.00 53.72 102 ARG C N 1
ATOM 2317 C CA . ARG C 1 102 ? 48.631 29.949 16.006 1.00 53.86 102 ARG C CA 1
ATOM 2318 C C . ARG C 1 102 ? 49.999 29.307 16.162 1.00 56.28 102 ARG C C 1
ATOM 2319 O O . ARG C 1 102 ? 50.737 29.626 17.094 1.00 57.03 102 ARG C O 1
ATOM 2327 N N . GLY C 1 103 ? 50.336 28.407 15.243 1.00 57.78 103 GLY C N 1
ATOM 2328 C CA . GLY C 1 103 ? 51.628 27.748 15.300 1.00 65.02 103 GLY C CA 1
ATOM 2329 C C . GLY C 1 103 ? 52.772 28.700 14.990 1.00 69.38 103 GLY C C 1
ATOM 2330 O O . GLY C 1 103 ? 53.827 28.648 15.629 1.00 71.93 103 GLY C O 1
ATOM 2331 N N . ALA C 1 104 ? 52.555 29.572 14.006 1.00 72.30 104 ALA C N 1
ATOM 2332 C CA . ALA C 1 104 ? 53.554 30.551 13.583 1.00 73.76 104 ALA C CA 1
ATOM 2333 C C . ALA C 1 104 ? 53.740 31.681 14.610 1.00 76.52 104 ALA C C 1
ATOM 2334 O O . ALA C 1 104 ? 54.887 31.869 15.080 1.00 76.56 104 ALA C O 1
#

CATH classification: 1.20.58.80

Sequence (307 aa):
MNREEMTLLGFEIVAYAGDARSKLLEALKAAENGDFAKADSLVVEAGSCIAEAHSSQTGMLAREASGEELPYSVTMMHGQLHLMTTILLKDVIHHLIELYKRGAMNREEMTLLGFEIVAYAGDARSKLLEALKAAENGDFAKADSLVVEAGSCIAEAHSSQTGMLAREASGEELPYSVTMMHGQLHLMTTILLKDVIHHLIELYKRGAMNREEMTLLGFEIVAYAGDARSKLLEALKAAENGDFAKADSLVVEAGSCIAEAHMLAREASGEELPYSVTMMHGQLHLMTTILLKDVIHHLIELYKRGA

Secondary structure (DSSP, 8-state):
--HHHHHHHHHHHHHHHHHHHHHHHHHHHHHHTT-HHHHHHHHHHHHHHHHHHHHHHHHHHHHHHTT--PPP-HHHHHHHHHHHHHHHHHHHHHHHHHHHHHH-/--HHHHHHHHHHHHHHHHHHHHHHHHHHHHHHTT-HHHHHHHHHHHHHHHHHHHHHHHHHHHHHHTTPPPPP-HHHHHHHHHHHHHHHHHHHHHHHHHHHHHH-/--HHHHHHHHHHHHHHHHHHHHHHHHHHHHHHTT-HHHHHHHHHHHHHHHHHH--HHHHHTSS-----HHHHHHHHHHHHHHHHHHHHHHHHHHHHHH-

Organism: Lactococcus lactis subsp. lactis (NCBI:txid1360)

Radius of gyration: 19.23 Å; Cα contacts (8 Å, |Δi|>4): 453; chains: 3; bounding box: 51×49×51 Å